Protein AF-A0A1C4UZW1-F1 (afdb_monomer_lite)

Radius of gyration: 24.85 Å; chains: 1; bounding box: 68×57×92 Å

Sequence (288 aa):
MPTTPLGFDVHLDHDRHLSPGDRELHAILTVAVRAGAGRPAAGPDRPRSAGVAVVDGAESTARPPAGTAAAAIDPLPVPQVRIRIRTVAPNRVLFCRQVHPTVRDLVGVPVDDRTVDHPTGPWGEERREYHLCLAVDGTDRPRDEDLLAARVDLVVDGAARTPPVAVLVQWTDDLTLSSRVDPRVAYHSGVAEPDGPTSDDVERYDSDDPAAVDGLLGRAVRLAAVAGDTRRLEELGLLVDVEEPPPPAPTVTDGEVRSCRCGRESPPGTRYCERCGAELDVPGPVST

Foldseek 3Di:
DPDQDKAKDKDKDWQQEAAQPDFKTKMKIKIFIDRDPPPPDPDDDDDDDDDDDDDDDDDDDDDDDDDPPPPPPPFAPAFKKKKKKFFDPPKDWPFKWWQPPDTGTFDWDDPDPGITITIPGGDHRDMIMIMTMMGDHSVVPDAPAKDFGIKIFIDGPRDGRDFIATDIHHHYPPCVSNVDGQLLRCLRVCVVPPPQDAPVNLVVVVPDDVVVNVVSLVVQCVSCLSNVVQVSCVSSVHRDPRDDDDPDDDDADPDDWFADPVRDTDHPNHQADNGRRDGGDDPDPDDD

Secondary structure (DSSP, 8-state):
-PPPPEEEEEEEEE--EE-TT--EEEEEEEEEEEE--PPPP--------------------------------PPPSEEEEEEEEEEPTT-EEEEEEEEESS-EEPPPEEEETTEEEEEEEEE-SEEEEEEEEEE---TTPPBS--EEEEEEEEEETTEE-S--EEEEEEE-S-HHHHT---HHHHHHHSSS---PPPHHHHHHHTTT-HHHHHHHHHHHHHHHHHTT-HHHHHHTT-----PPPPPPPP---SSPPEEPTTS-EE-TT-SB-TTT--B---------

Organism: Micromonospora echinospora (NCBI:txid1877)

Structure (mmCIF, N/CA/C/O backbone):
data_AF-A0A1C4UZW1-F1
#
_entry.id   AF-A0A1C4UZW1-F1
#
loop_
_atom_site.group_PDB
_atom_site.id
_atom_site.type_symbol
_atom_site.label_atom_id
_atom_site.label_alt_id
_atom_site.label_comp_id
_atom_site.label_asym_id
_atom_site.label_entity_id
_atom_site.label_seq_id
_atom_site.pdbx_PDB_ins_code
_atom_site.Cartn_x
_atom_site.Cartn_y
_atom_site.Cartn_z
_atom_site.occupancy
_atom_site.B_iso_or_equiv
_atom_site.auth_seq_id
_atom_site.auth_comp_id
_atom_site.auth_asym_id
_atom_site.auth_atom_id
_atom_site.pdbx_PDB_model_num
ATOM 1 N N . MET A 1 1 ? -23.563 10.481 22.749 1.00 38.62 1 MET A N 1
ATOM 2 C CA . MET A 1 1 ? -22.683 11.501 22.141 1.00 38.62 1 MET A CA 1
ATOM 3 C C . MET A 1 1 ? -22.729 11.267 20.638 1.00 38.62 1 MET A C 1
ATOM 5 O O . MET A 1 1 ? -22.548 10.115 20.261 1.00 38.62 1 MET A O 1
ATOM 9 N N . PRO A 1 2 ? -23.076 12.248 19.789 1.00 46.00 2 PRO A N 1
ATOM 10 C CA . PRO A 1 2 ? -23.002 12.049 18.344 1.00 46.00 2 PRO A CA 1
ATOM 11 C C . PRO A 1 2 ? -21.529 11.898 17.947 1.00 46.00 2 PRO A C 1
ATOM 13 O O . PRO A 1 2 ? -20.728 12.794 18.196 1.00 46.00 2 PRO A O 1
ATOM 16 N N . THR A 1 3 ? -21.165 10.744 17.395 1.00 55.72 3 THR A N 1
ATOM 17 C CA . THR A 1 3 ? -19.815 10.462 16.902 1.00 55.72 3 THR A CA 1
ATOM 18 C C . THR A 1 3 ? -19.569 11.329 15.672 1.00 55.72 3 THR A C 1
ATOM 20 O O . THR A 1 3 ? -20.282 11.199 14.675 1.00 55.72 3 THR A O 1
ATOM 23 N N . THR A 1 4 ? -18.602 12.245 15.741 1.00 59.03 4 THR A N 1
ATOM 24 C CA . THR A 1 4 ? -18.155 13.003 14.566 1.00 59.03 4 THR A CA 1
ATOM 25 C C . THR A 1 4 ? -17.733 12.005 13.484 1.00 59.03 4 THR A C 1
ATOM 27 O O . THR A 1 4 ? -16.960 11.092 13.787 1.00 59.03 4 THR A O 1
ATOM 30 N N . PRO A 1 5 ? -18.247 12.108 12.245 1.00 68.12 5 PRO A N 1
ATOM 31 C CA . PRO A 1 5 ? -17.833 11.205 11.183 1.00 68.12 5 PRO A CA 1
ATOM 32 C C . PRO A 1 5 ? -16.347 11.424 10.900 1.00 68.12 5 PRO A C 1
ATOM 34 O O . PRO A 1 5 ? -15.917 12.558 10.708 1.00 68.12 5 PRO A O 1
ATOM 37 N N . LEU A 1 6 ? -15.567 10.348 10.882 1.00 78.44 6 LEU A N 1
ATOM 38 C CA . LEU A 1 6 ? -14.150 10.403 10.541 1.00 78.44 6 LEU A CA 1
ATOM 39 C C . LEU A 1 6 ? -13.963 10.276 9.027 1.00 78.44 6 LEU A C 1
ATOM 41 O O . LEU A 1 6 ? -14.596 9.436 8.381 1.00 78.44 6 LEU A O 1
ATOM 45 N N . GLY A 1 7 ? -13.116 11.141 8.473 1.00 84.62 7 GLY A N 1
ATOM 46 C CA . GLY A 1 7 ? -12.639 11.063 7.097 1.00 84.62 7 GLY A CA 1
ATOM 47 C C . GLY A 1 7 ? -11.417 10.155 7.007 1.00 84.62 7 GLY A C 1
ATOM 48 O O . GLY A 1 7 ? -10.624 10.095 7.945 1.00 84.62 7 GLY A O 1
ATOM 49 N N . PHE A 1 8 ? -11.284 9.454 5.884 1.00 87.00 8 PHE A N 1
ATOM 50 C CA . PHE A 1 8 ? -10.139 8.601 5.582 1.00 87.00 8 PHE A CA 1
ATOM 51 C C . PHE A 1 8 ? -9.456 9.124 4.324 1.00 87.00 8 PHE A C 1
ATOM 53 O O . PHE A 1 8 ? -10.109 9.260 3.288 1.00 87.00 8 PHE A O 1
ATOM 60 N N . ASP A 1 9 ? -8.153 9.343 4.418 1.00 86.88 9 ASP A N 1
ATOM 61 C CA . ASP A 1 9 ? -7.281 9.669 3.299 1.00 86.88 9 ASP A CA 1
ATOM 62 C C . ASP A 1 9 ? -6.280 8.527 3.106 1.00 86.88 9 ASP A C 1
ATOM 64 O O . ASP A 1 9 ? -5.749 7.970 4.074 1.00 86.88 9 ASP A O 1
ATOM 68 N N . VAL A 1 10 ? -6.065 8.146 1.847 1.00 89.25 10 VAL A N 1
ATOM 69 C CA . VAL A 1 10 ? -5.176 7.046 1.463 1.00 89.25 10 VAL A CA 1
ATOM 70 C C . VAL A 1 10 ? -4.294 7.502 0.328 1.00 89.25 10 VAL A C 1
ATOM 72 O O . VAL A 1 10 ? -4.799 7.934 -0.709 1.00 89.25 10 VAL A O 1
ATOM 75 N N . HIS A 1 11 ? -2.994 7.335 0.523 1.00 88.56 11 HIS A N 1
ATOM 76 C CA . HIS A 1 11 ? -1.974 7.611 -0.474 1.00 88.56 11 HIS A CA 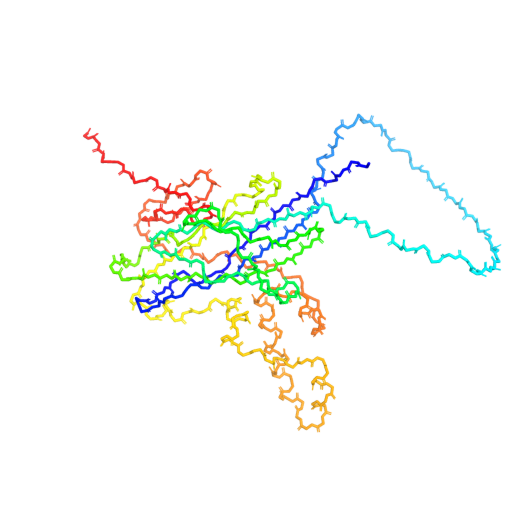1
ATOM 77 C C . HIS A 1 11 ? -1.038 6.408 -0.614 1.00 88.56 11 HIS A C 1
ATOM 79 O O . HIS A 1 11 ? -0.849 5.654 0.343 1.00 88.56 11 HIS A O 1
ATOM 85 N N . LEU A 1 12 ? -0.513 6.185 -1.817 1.00 89.69 12 LEU A N 1
ATOM 86 C CA . LEU A 1 12 ? 0.357 5.054 -2.130 1.00 89.69 12 LEU A CA 1
ATOM 87 C C . LEU A 1 12 ? 1.536 5.528 -2.977 1.00 89.69 12 LEU A C 1
ATOM 89 O O . LEU A 1 12 ? 1.340 5.983 -4.103 1.00 89.69 12 LEU A O 1
ATOM 93 N N . ASP A 1 13 ? 2.741 5.305 -2.470 1.00 88.12 13 ASP A N 1
ATOM 94 C CA . ASP A 1 13 ? 3.999 5.596 -3.153 1.00 88.12 13 ASP A CA 1
ATOM 95 C C . ASP A 1 13 ? 4.692 4.285 -3.541 1.00 88.12 13 ASP A C 1
ATOM 97 O O . ASP A 1 13 ? 4.802 3.369 -2.722 1.00 88.12 13 ASP A O 1
ATOM 101 N N . HIS A 1 14 ? 5.115 4.158 -4.799 1.00 90.25 14 HIS A N 1
ATOM 102 C CA . HIS A 1 14 ? 5.878 3.010 -5.295 1.00 90.25 14 HIS A CA 1
ATOM 103 C C . HIS A 1 14 ? 6.603 3.333 -6.600 1.00 90.25 14 HIS A C 1
ATOM 105 O O . HIS A 1 14 ? 6.135 4.146 -7.403 1.00 90.25 14 HIS A O 1
ATOM 111 N N . ASP A 1 15 ? 7.680 2.598 -6.873 1.00 86.81 15 ASP A N 1
ATOM 112 C CA . ASP A 1 15 ? 8.249 2.527 -8.214 1.00 86.81 15 ASP A CA 1
ATOM 113 C C . ASP A 1 15 ? 7.423 1.584 -9.074 1.00 86.81 15 ASP A C 1
ATOM 115 O O . ASP A 1 15 ? 7.360 0.376 -8.842 1.00 86.81 15 ASP A O 1
ATOM 119 N N . ARG A 1 16 ? 6.778 2.140 -10.098 1.00 91.50 16 ARG A N 1
ATOM 120 C CA . ARG A 1 16 ? 6.055 1.326 -11.080 1.00 91.50 16 ARG A CA 1
ATOM 121 C C . ARG A 1 16 ? 6.980 0.657 -12.092 1.00 91.50 16 ARG A C 1
ATOM 123 O O . ARG A 1 16 ? 6.579 -0.341 -12.673 1.00 91.50 16 ARG A O 1
ATOM 130 N N . HIS A 1 17 ? 8.171 1.202 -12.345 1.00 91.81 17 HIS A N 1
ATOM 131 C CA . HIS A 1 17 ? 9.062 0.700 -13.392 1.00 91.81 17 HIS A CA 1
ATOM 132 C C . HIS A 1 17 ? 9.958 -0.397 -12.837 1.00 91.81 17 HIS A C 1
ATOM 134 O O . HIS A 1 17 ? 10.784 -0.134 -11.970 1.00 91.81 17 HIS A O 1
ATOM 140 N N . LEU A 1 18 ? 9.815 -1.605 -13.369 1.00 91.81 18 LEU A N 1
ATOM 141 C CA . LEU A 1 18 ? 10.601 -2.762 -12.970 1.00 91.81 18 LEU A CA 1
ATOM 142 C C . LEU A 1 18 ? 11.347 -3.338 -14.169 1.00 91.81 18 LEU A C 1
ATOM 144 O O . LEU A 1 18 ? 10.848 -3.334 -15.298 1.00 91.81 18 LEU A O 1
ATOM 148 N N . SER A 1 19 ? 12.536 -3.873 -13.918 1.00 90.75 19 SER A N 1
ATOM 149 C CA . SER A 1 19 ? 13.267 -4.646 -14.914 1.00 90.75 19 SER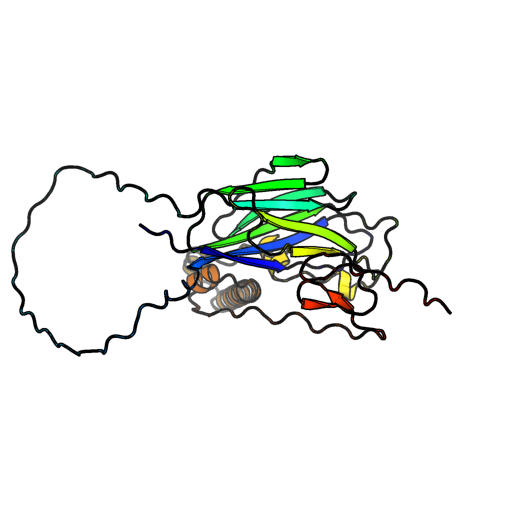 A CA 1
ATOM 150 C C . SER A 1 19 ? 12.575 -5.997 -15.129 1.00 90.75 19 SER A C 1
ATOM 152 O O . SER A 1 19 ? 11.952 -6.524 -14.208 1.00 90.75 19 SER A O 1
ATOM 154 N N . PRO A 1 20 ? 12.713 -6.650 -16.295 1.00 88.62 20 PRO A N 1
ATOM 155 C CA . PRO A 1 20 ? 12.106 -7.963 -16.539 1.00 88.62 20 PRO A CA 1
ATOM 156 C C . PRO A 1 20 ? 12.508 -9.064 -15.548 1.00 88.62 20 PRO A C 1
ATOM 158 O O . PRO A 1 20 ? 11.834 -10.093 -15.452 1.00 88.62 20 PRO A O 1
ATOM 161 N N . GLY A 1 21 ? 13.648 -8.884 -14.877 1.00 87.31 21 GLY A N 1
ATOM 162 C CA . GLY A 1 21 ? 14.169 -9.808 -13.881 1.00 87.31 21 GLY A CA 1
ATOM 163 C C . GLY A 1 21 ? 13.537 -9.638 -12.503 1.00 87.31 21 GLY A C 1
ATOM 164 O O . GLY A 1 21 ? 13.562 -10.599 -11.732 1.00 87.31 21 GLY A O 1
ATOM 165 N N . ASP A 1 22 ? 12.954 -8.474 -12.205 1.00 92.31 22 ASP A N 1
ATOM 166 C CA . ASP A 1 22 ? 12.425 -8.169 -10.880 1.00 92.31 22 ASP A CA 1
ATOM 167 C C . ASP A 1 22 ? 11.206 -9.029 -10.552 1.00 92.31 22 ASP A C 1
ATOM 169 O O . ASP A 1 22 ? 10.348 -9.327 -11.388 1.00 92.31 22 ASP A O 1
ATOM 173 N N . ARG A 1 23 ? 11.152 -9.469 -9.295 1.00 93.69 23 ARG A N 1
ATOM 174 C CA . ARG A 1 23 ? 10.123 -10.390 -8.787 1.00 93.69 23 ARG A CA 1
ATOM 175 C C . ARG A 1 23 ? 9.337 -9.825 -7.616 1.00 93.69 23 ARG A C 1
ATOM 177 O O . ARG A 1 23 ? 8.395 -10.469 -7.149 1.00 93.69 23 ARG A O 1
ATOM 184 N N . GLU A 1 24 ? 9.698 -8.629 -7.173 1.00 94.69 24 GLU A N 1
ATOM 185 C CA . GLU A 1 24 ? 9.087 -7.934 -6.052 1.00 94.69 24 GLU A CA 1
ATOM 186 C C . GLU A 1 24 ? 8.766 -6.495 -6.448 1.00 94.69 24 GLU A C 1
ATOM 188 O O . GLU A 1 24 ? 9.524 -5.848 -7.165 1.00 94.69 24 GLU A O 1
ATOM 193 N N . LEU A 1 25 ? 7.614 -6.019 -5.989 1.00 94.94 25 LEU A N 1
ATOM 194 C CA . LEU A 1 25 ? 7.184 -4.635 -6.077 1.00 94.94 25 LEU A CA 1
ATOM 195 C C . LEU A 1 25 ? 6.903 -4.162 -4.657 1.00 94.94 25 LEU A C 1
ATOM 197 O O . LEU A 1 25 ? 6.061 -4.734 -3.959 1.00 94.94 25 LEU A O 1
ATOM 201 N N . HIS A 1 26 ? 7.589 -3.101 -4.250 1.00 94.56 26 HIS A N 1
ATOM 202 C CA . HIS A 1 26 ? 7.430 -2.493 -2.938 1.00 94.56 26 HIS A CA 1
ATOM 203 C C . HIS A 1 26 ? 6.616 -1.207 -3.035 1.00 94.56 26 HIS A C 1
ATOM 205 O O . HIS A 1 26 ? 6.831 -0.395 -3.929 1.00 94.56 26 HIS A O 1
ATOM 211 N N . ALA A 1 27 ? 5.700 -1.016 -2.092 1.00 94.31 27 ALA A N 1
ATOM 212 C CA . ALA A 1 27 ? 4.885 0.183 -1.999 1.00 94.31 27 ALA A CA 1
ATOM 213 C C . ALA A 1 27 ? 4.715 0.627 -0.544 1.00 94.31 27 ALA A C 1
ATOM 215 O O . ALA A 1 27 ? 4.632 -0.209 0.359 1.00 94.31 27 ALA A O 1
ATOM 216 N N . ILE A 1 28 ? 4.620 1.935 -0.322 1.00 93.94 28 ILE A N 1
ATOM 217 C CA . ILE A 1 28 ? 4.319 2.546 0.972 1.00 93.94 28 ILE A CA 1
ATOM 218 C C . ILE A 1 28 ? 2.902 3.100 0.918 1.00 93.94 28 ILE A C 1
ATOM 220 O O . ILE A 1 28 ? 2.605 4.022 0.167 1.00 93.94 28 ILE A O 1
ATOM 224 N N . LEU A 1 29 ? 2.011 2.500 1.701 1.00 94.94 29 LEU A N 1
ATOM 225 C CA . LEU A 1 29 ? 0.631 2.933 1.864 1.00 94.94 29 LEU A CA 1
ATOM 226 C C . LEU A 1 29 ? 0.533 3.820 3.104 1.00 94.94 29 LEU A C 1
ATOM 228 O O . LEU A 1 29 ? 0.685 3.335 4.226 1.00 94.94 29 LEU A O 1
ATOM 232 N N . THR A 1 30 ? 0.208 5.090 2.907 1.00 92.88 30 THR A N 1
ATOM 233 C CA . THR A 1 30 ? -0.090 6.032 3.986 1.00 92.88 30 THR A CA 1
ATOM 234 C C . THR A 1 30 ? -1.595 6.103 4.192 1.00 92.88 30 THR A C 1
ATOM 236 O O . THR A 1 30 ? -2.353 6.364 3.258 1.00 92.88 30 THR A O 1
ATOM 239 N N . VAL A 1 31 ? -2.036 5.880 5.429 1.00 93.50 31 VAL A N 1
ATOM 240 C CA . VAL A 1 31 ? -3.440 5.996 5.828 1.00 93.50 31 VAL A CA 1
ATOM 241 C C . VAL A 1 31 ? -3.553 7.043 6.921 1.00 93.50 31 VAL A C 1
ATOM 243 O O . VAL A 1 31 ? -2.939 6.905 7.982 1.00 93.50 31 VAL A O 1
ATOM 246 N N . ALA A 1 32 ? -4.361 8.069 6.674 1.00 89.88 32 ALA A N 1
ATOM 247 C CA . ALA A 1 32 ? -4.664 9.108 7.644 1.00 89.88 32 ALA A CA 1
ATOM 248 C C . ALA A 1 32 ? -6.161 9.136 7.946 1.00 89.88 32 ALA A C 1
ATOM 250 O O . ALA A 1 32 ? -7.003 9.070 7.049 1.00 89.88 32 ALA A O 1
ATOM 251 N N . VAL A 1 33 ? -6.482 9.253 9.228 1.00 89.19 33 VAL A N 1
ATOM 252 C CA . VAL A 1 33 ? -7.843 9.443 9.714 1.00 89.19 33 VAL A CA 1
ATOM 253 C C . VAL A 1 33 ? -7.931 10.820 10.342 1.00 89.19 33 VAL A C 1
ATOM 255 O O . VAL A 1 33 ? -7.139 11.164 11.217 1.00 89.19 33 VAL A O 1
ATOM 258 N N . ARG A 1 34 ? -8.892 11.619 9.882 1.00 85.31 34 ARG A N 1
ATOM 259 C CA . ARG A 1 34 ? -9.105 12.995 10.344 1.00 85.31 34 ARG A CA 1
ATOM 260 C C . ARG A 1 34 ? -10.523 13.149 10.875 1.00 85.31 34 ARG A C 1
ATOM 262 O O . ARG A 1 34 ? -11.445 12.514 10.354 1.00 85.31 34 ARG A O 1
ATOM 269 N N . ALA A 1 35 ? -10.724 14.042 11.846 1.00 74.69 35 ALA A N 1
ATOM 270 C CA . ALA A 1 35 ? -12.055 14.566 12.133 1.00 74.69 35 ALA A CA 1
ATOM 271 C C . ALA A 1 35 ? -12.672 15.066 10.825 1.00 74.69 35 ALA A C 1
ATOM 273 O O . ALA A 1 35 ? -12.153 15.984 10.187 1.00 74.69 35 ALA A O 1
ATOM 274 N N . GLY A 1 36 ? -13.782 14.461 10.402 1.00 59.72 36 GLY A N 1
ATOM 275 C CA . GLY A 1 36 ? -14.559 15.029 9.319 1.00 59.72 36 GLY A CA 1
ATOM 276 C C . GLY A 1 36 ? -15.015 16.410 9.761 1.00 59.72 36 GLY A C 1
ATOM 277 O O . GLY A 1 36 ? -15.591 16.557 10.842 1.00 59.72 36 GLY A O 1
ATOM 278 N N . ALA A 1 37 ? -14.766 17.427 8.935 1.00 48.62 37 ALA A N 1
ATOM 279 C CA . ALA A 1 37 ? -15.411 18.716 9.103 1.00 48.62 37 ALA A CA 1
ATOM 280 C C . ALA A 1 37 ? -16.919 18.459 9.038 1.00 48.62 37 ALA A C 1
ATOM 282 O O . ALA A 1 37 ? -17.485 18.249 7.962 1.00 48.62 37 ALA A O 1
ATOM 283 N N . GLY A 1 38 ? -17.566 18.373 10.201 1.00 39.97 38 GLY A N 1
ATOM 284 C CA . GLY A 1 38 ? -19.005 18.213 10.271 1.00 39.97 38 GLY A CA 1
ATOM 285 C C . GLY A 1 38 ? -19.614 19.327 9.437 1.00 39.97 38 GLY A C 1
ATOM 286 O O . GLY A 1 38 ? -19.332 20.501 9.679 1.00 39.97 38 GLY A O 1
ATOM 287 N N . ARG A 1 39 ? -20.419 18.980 8.425 1.00 32.81 39 ARG A N 1
ATOM 288 C CA . ARG A 1 39 ? -21.227 19.989 7.742 1.00 32.81 39 ARG A CA 1
ATOM 289 C C . ARG A 1 39 ? -22.001 20.713 8.845 1.00 32.81 39 ARG A C 1
ATOM 291 O O . ARG A 1 39 ? -22.725 20.020 9.565 1.00 32.81 39 ARG A O 1
ATOM 298 N N . PRO A 1 40 ? -21.847 22.039 9.032 1.00 32.47 40 PRO A N 1
ATOM 299 C CA . PRO A 1 40 ? -22.604 22.721 10.062 1.00 32.47 40 PRO A CA 1
ATOM 300 C C . PRO A 1 40 ? -24.074 22.441 9.774 1.00 32.47 40 PRO A C 1
ATOM 302 O O . PRO A 1 40 ? -24.556 22.663 8.658 1.00 32.47 40 PRO A O 1
ATOM 305 N N . ALA A 1 41 ? -24.768 21.860 10.752 1.00 33.31 41 ALA A N 1
ATOM 306 C CA . ALA A 1 41 ? -26.212 21.786 10.695 1.00 33.31 41 ALA A CA 1
ATOM 307 C C . ALA A 1 41 ? -26.695 23.226 10.507 1.00 33.31 41 ALA A C 1
ATOM 309 O O . ALA A 1 41 ? -26.361 24.097 11.312 1.00 33.31 41 ALA A O 1
ATOM 310 N N . ALA A 1 42 ? -27.411 23.485 9.413 1.00 35.94 42 ALA A N 1
ATOM 311 C CA . ALA A 1 42 ? -28.085 24.751 9.188 1.00 35.94 42 ALA A CA 1
ATOM 312 C C . ALA A 1 42 ? -29.151 24.916 10.284 1.00 35.94 42 ALA A C 1
ATOM 314 O O . ALA A 1 42 ? -30.290 24.481 10.138 1.00 35.94 42 ALA A O 1
ATOM 315 N N . GLY A 1 43 ? -28.737 25.460 11.426 1.00 32.66 43 GLY A N 1
ATOM 316 C CA . GLY A 1 43 ? -29.610 25.965 12.472 1.00 32.66 43 GLY A CA 1
ATOM 317 C C . GLY A 1 43 ? -29.980 27.413 12.152 1.00 32.66 43 GLY A C 1
ATOM 318 O O . GLY A 1 43 ? -29.148 28.135 11.599 1.00 32.66 43 GLY A O 1
ATOM 319 N N . PRO A 1 44 ? -31.219 27.840 12.444 1.00 34.22 44 PRO A N 1
ATOM 320 C CA . PRO A 1 44 ? -31.692 29.155 12.057 1.00 34.22 44 PRO A CA 1
ATOM 321 C C . PRO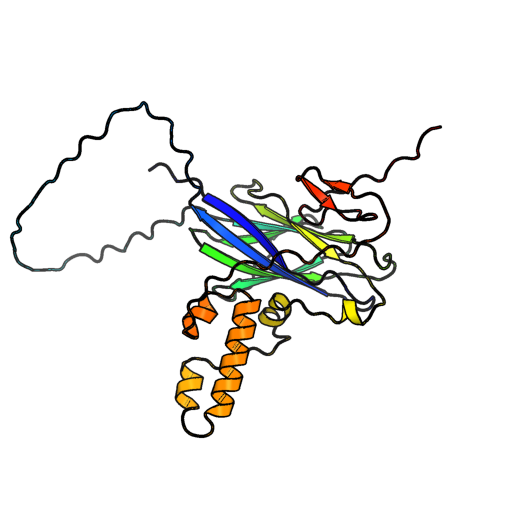 A 1 44 ? -30.911 30.250 12.782 1.00 34.22 44 PRO A C 1
ATOM 323 O O . PRO A 1 44 ? -30.594 30.150 13.968 1.00 34.22 44 PRO A O 1
ATOM 326 N N . ASP A 1 45 ? -30.634 31.289 12.007 1.00 34.69 45 ASP A N 1
ATOM 327 C CA . ASP A 1 45 ? -30.000 32.542 12.377 1.00 34.69 45 ASP A CA 1
ATOM 328 C C . ASP A 1 45 ? -30.574 33.117 13.685 1.00 34.69 45 ASP A C 1
ATOM 330 O O . ASP A 1 45 ? -31.784 33.334 13.818 1.00 34.69 45 ASP A O 1
ATOM 334 N N . ARG A 1 46 ? -29.704 33.375 14.668 1.00 30.27 46 ARG A N 1
ATOM 335 C CA . ARG A 1 46 ? -30.033 34.227 15.815 1.00 30.27 46 ARG A CA 1
ATOM 336 C C . ARG A 1 46 ? -28.810 35.072 16.184 1.00 30.27 46 ARG A C 1
ATOM 338 O O . ARG A 1 46 ? -27.715 34.523 16.317 1.00 30.27 46 ARG A O 1
ATOM 345 N N . PRO A 1 47 ? -28.970 36.399 16.338 1.00 31.53 47 PRO A N 1
ATOM 346 C CA . PRO A 1 47 ? -27.844 37.317 16.361 1.00 31.53 47 PRO A CA 1
ATOM 347 C C . PRO A 1 47 ? -26.994 37.186 17.623 1.00 31.53 47 PRO A C 1
ATOM 349 O O . PRO A 1 47 ? -27.479 36.921 18.724 1.00 31.53 47 PRO A O 1
ATOM 352 N N . ARG A 1 48 ? -25.700 37.435 17.420 1.00 33.28 48 ARG A N 1
ATOM 353 C CA . ARG A 1 48 ? -24.655 37.531 18.437 1.00 33.28 48 ARG A CA 1
ATOM 354 C C . ARG A 1 48 ? -24.948 38.695 19.387 1.00 33.28 48 ARG A C 1
ATOM 356 O O . ARG A 1 48 ? -24.929 39.847 18.965 1.00 33.28 48 ARG A O 1
ATOM 363 N N . SER A 1 49 ? -25.129 38.404 20.671 1.00 29.78 49 SER A N 1
ATOM 364 C CA . SER A 1 49 ? -24.943 39.380 21.747 1.00 29.78 49 SER A CA 1
ATOM 365 C C . SER A 1 49 ? -23.645 39.054 22.478 1.00 29.78 49 SER A C 1
ATOM 367 O O . SER A 1 49 ? -23.533 38.012 23.123 1.00 29.78 49 SER A O 1
ATOM 369 N N . ALA A 1 50 ? -22.662 39.942 22.337 1.00 32.41 50 ALA A N 1
ATOM 370 C CA . ALA A 1 50 ? -21.436 39.937 23.116 1.00 32.41 50 ALA A CA 1
ATOM 371 C C . ALA A 1 50 ? -21.766 40.202 24.594 1.00 32.41 50 ALA A C 1
ATOM 373 O O . ALA A 1 50 ? -22.405 41.201 24.916 1.00 32.41 50 ALA A O 1
ATOM 374 N N . GLY A 1 51 ? -21.329 39.307 25.477 1.00 28.75 51 GLY A N 1
ATOM 375 C CA . GLY A 1 51 ? -21.377 39.485 26.923 1.00 28.75 51 GLY A CA 1
ATOM 376 C C . GLY A 1 51 ? -20.006 39.177 27.507 1.00 28.75 51 GLY A C 1
ATOM 377 O O . GLY A 1 51 ? -19.572 38.029 27.493 1.00 28.75 51 GLY A O 1
ATOM 378 N N . VAL A 1 52 ? -19.321 40.214 27.983 1.00 30.33 52 VAL A N 1
ATOM 379 C CA . VAL A 1 52 ? -18.155 40.099 28.865 1.00 30.33 52 VAL A CA 1
ATOM 380 C C . VAL A 1 52 ? -18.669 39.686 30.241 1.00 30.33 52 VAL A C 1
ATOM 382 O O . VAL A 1 52 ? -19.516 40.377 30.805 1.00 30.33 52 VAL A O 1
ATOM 385 N N . ALA A 1 53 ? -18.155 38.585 30.784 1.00 31.06 53 ALA A N 1
ATOM 386 C CA . ALA A 1 53 ? -18.352 38.213 32.178 1.00 31.06 53 ALA A CA 1
ATOM 387 C C . ALA A 1 53 ? -16.986 38.119 32.865 1.00 31.06 53 ALA A C 1
ATOM 389 O O . ALA A 1 53 ? -16.182 37.234 32.579 1.00 31.06 53 ALA A O 1
ATOM 390 N N . VAL A 1 54 ? -16.744 39.087 33.745 1.00 32.41 54 VAL A N 1
ATOM 391 C CA . VAL A 1 54 ? -15.711 39.071 34.783 1.00 32.41 54 VAL A CA 1
ATOM 392 C C . VAL A 1 54 ? -16.131 38.055 35.845 1.00 32.41 54 VAL A C 1
ATOM 394 O O . VAL A 1 54 ? -17.284 38.078 36.274 1.00 32.41 54 VAL A O 1
ATOM 397 N N . VAL A 1 55 ? -15.210 37.205 36.296 1.00 33.59 55 VAL A N 1
ATOM 398 C CA . VAL A 1 55 ? -15.349 36.456 37.553 1.00 33.59 55 VAL A CA 1
ATOM 399 C C . VAL A 1 55 ? -14.015 36.463 38.292 1.00 33.59 55 VAL A C 1
ATOM 401 O O . VAL A 1 55 ? -13.035 35.868 37.848 1.00 33.59 55 VAL A O 1
ATOM 404 N N . ASP A 1 56 ? -14.019 37.193 39.407 1.00 29.33 56 ASP A N 1
ATOM 405 C CA . ASP A 1 56 ? -13.012 37.175 40.464 1.00 29.33 56 ASP A CA 1
ATOM 406 C C . ASP A 1 56 ? -12.933 35.795 41.137 1.00 29.33 56 ASP A C 1
ATOM 408 O O . ASP A 1 56 ? -13.900 35.030 41.157 1.00 29.33 56 ASP A O 1
ATOM 412 N N . GLY A 1 57 ? -11.752 35.480 41.674 1.00 28.98 57 GLY A N 1
ATOM 413 C CA . GLY A 1 57 ? -11.405 34.158 42.188 1.00 28.98 57 GLY A CA 1
ATOM 414 C C . GLY A 1 57 ? -11.799 33.873 43.638 1.00 28.98 57 GLY A C 1
ATOM 415 O O . GLY A 1 57 ? -12.329 34.724 44.343 1.00 28.98 57 GLY A O 1
ATOM 416 N N . ALA A 1 58 ? -11.469 32.659 44.087 1.00 31.80 58 ALA A N 1
ATOM 417 C CA . ALA A 1 58 ? -11.148 32.339 45.478 1.00 31.80 58 ALA A CA 1
ATOM 418 C C . ALA A 1 58 ? -10.494 30.947 45.582 1.00 31.80 58 ALA A C 1
ATOM 420 O O . ALA A 1 58 ? -10.874 29.995 44.905 1.00 31.80 58 ALA A O 1
ATOM 421 N N . GLU A 1 59 ? -9.502 30.872 46.460 1.00 35.75 59 GLU A N 1
ATOM 422 C CA . GLU A 1 59 ? -8.696 29.726 46.884 1.00 35.75 59 GLU A CA 1
ATOM 423 C C . GLU A 1 59 ? -9.478 28.784 47.828 1.00 35.75 59 GLU A C 1
ATOM 425 O O . GLU A 1 59 ? -10.209 29.286 48.680 1.00 35.75 59 GLU A O 1
ATOM 430 N N . SER A 1 60 ? -9.294 27.448 47.765 1.00 34.75 60 SER A N 1
ATOM 431 C CA . SER A 1 60 ? -9.370 26.594 48.976 1.00 34.75 60 SER A CA 1
ATOM 432 C C . SER A 1 60 ? -8.896 25.131 48.815 1.00 34.75 60 SER A C 1
ATOM 434 O O . SER A 1 60 ? -9.494 24.347 48.087 1.00 34.75 60 SER A O 1
ATOM 436 N N . THR A 1 61 ? -7.856 24.813 49.599 1.00 34.22 61 THR A N 1
ATOM 437 C CA . THR A 1 61 ? -7.508 23.602 50.389 1.00 34.22 61 THR A CA 1
ATOM 438 C C . THR A 1 61 ? -7.523 22.164 49.819 1.00 34.22 61 THR A C 1
ATOM 440 O O . THR A 1 61 ? -8.424 21.690 49.140 1.00 34.22 61 THR A O 1
ATOM 443 N N . ALA A 1 62 ? -6.470 21.428 50.200 1.00 36.19 62 ALA A N 1
ATOM 444 C CA . ALA A 1 62 ? -6.115 20.066 49.803 1.00 36.19 62 ALA A CA 1
ATOM 445 C C . ALA A 1 62 ? -6.588 18.966 50.782 1.00 36.19 62 ALA A C 1
ATOM 447 O O . ALA A 1 62 ? -6.559 19.196 51.990 1.00 36.19 62 ALA A O 1
ATOM 448 N N . ARG A 1 63 ? -6.859 17.741 50.272 1.00 31.75 63 ARG A N 1
ATOM 449 C CA . ARG A 1 63 ? -6.272 16.435 50.711 1.00 31.75 63 ARG A CA 1
ATOM 450 C C . ARG A 1 63 ? -6.798 15.220 49.882 1.00 31.75 63 ARG A C 1
ATOM 452 O O . ARG A 1 63 ? -8.002 15.143 49.670 1.00 31.75 63 ARG A O 1
ATOM 459 N N . PRO A 1 64 ? -5.946 14.242 49.475 1.00 45.12 64 PRO A N 1
ATOM 460 C CA . PRO A 1 64 ? -6.329 12.943 48.869 1.00 45.12 64 PRO A CA 1
ATOM 461 C C . PRO A 1 64 ? -6.075 11.761 49.859 1.00 45.12 64 PRO A C 1
ATOM 463 O O . PRO A 1 64 ? -5.753 12.047 51.018 1.00 45.12 64 PRO A O 1
ATOM 466 N N . PRO A 1 65 ? -6.077 10.452 49.487 1.00 56.28 65 PRO A N 1
ATOM 467 C CA . PRO A 1 65 ? -6.618 9.738 48.310 1.00 56.28 65 PRO A CA 1
ATOM 468 C C . PRO A 1 65 ? -7.519 8.523 48.684 1.00 56.28 65 PRO A C 1
ATOM 470 O O . PRO A 1 65 ? -7.305 7.883 49.710 1.00 56.28 65 PRO A O 1
ATOM 473 N N . ALA A 1 66 ? -8.446 8.099 47.815 1.00 34.00 66 ALA A N 1
ATOM 474 C CA . ALA A 1 66 ? -8.934 6.710 47.820 1.00 34.00 66 ALA A CA 1
ATOM 475 C C . ALA A 1 66 ? -9.562 6.322 46.475 1.00 34.00 66 ALA A C 1
ATOM 477 O O . ALA A 1 66 ? -10.489 6.975 46.005 1.00 34.00 66 ALA A O 1
ATOM 478 N N . GLY A 1 67 ? -9.071 5.221 45.907 1.00 35.53 67 GLY A N 1
ATOM 479 C CA . GLY A 1 67 ? -9.590 4.600 44.695 1.00 35.53 67 GLY A CA 1
ATOM 480 C C . GLY A 1 67 ? -8.787 4.992 43.465 1.00 35.53 67 GLY A C 1
ATOM 481 O O . GLY A 1 67 ? -9.011 6.039 42.869 1.00 35.53 67 GLY A O 1
ATOM 482 N N . THR A 1 68 ? -7.868 4.121 43.051 1.00 41.59 68 THR A N 1
ATOM 483 C CA . THR A 1 68 ? -7.449 4.057 41.652 1.00 41.59 68 THR A CA 1
ATOM 484 C C . THR A 1 68 ? -8.707 3.796 40.828 1.00 41.59 68 THR A C 1
ATOM 486 O O . THR A 1 68 ? -9.136 2.651 40.677 1.00 41.59 68 THR A O 1
ATOM 489 N N . ALA A 1 69 ? -9.343 4.857 40.340 1.00 42.50 69 ALA A N 1
ATOM 490 C CA . ALA A 1 69 ? -10.171 4.748 39.163 1.00 42.50 69 ALA A CA 1
ATOM 491 C C . ALA A 1 69 ? -9.226 4.234 38.078 1.00 42.50 69 ALA A C 1
ATOM 493 O O . ALA A 1 69 ? -8.312 4.945 37.660 1.00 42.50 69 ALA A O 1
ATOM 494 N N . ALA A 1 70 ? -9.371 2.961 37.703 1.00 43.72 70 ALA A N 1
ATOM 495 C CA . ALA A 1 70 ? -8.842 2.506 36.433 1.00 43.72 70 ALA A CA 1
ATOM 496 C C . ALA A 1 70 ? -9.399 3.492 35.409 1.00 43.72 70 ALA A C 1
ATOM 498 O O . ALA A 1 70 ? -10.619 3.587 35.261 1.00 43.72 70 ALA A O 1
ATOM 499 N N . ALA A 1 71 ? -8.523 4.309 34.823 1.00 42.62 71 ALA A N 1
ATOM 500 C CA . ALA A 1 71 ? -8.913 5.213 33.761 1.00 42.62 71 ALA A CA 1
ATOM 501 C C . ALA A 1 71 ? -9.630 4.348 32.725 1.00 42.62 71 ALA A C 1
ATOM 503 O O . ALA A 1 71 ? -9.039 3.410 32.185 1.00 42.62 71 ALA A O 1
ATOM 504 N N . ALA A 1 72 ? -10.930 4.582 32.548 1.00 50.56 72 ALA A N 1
ATOM 505 C CA . ALA A 1 72 ? -11.668 3.949 31.478 1.00 50.56 72 ALA A CA 1
ATOM 506 C C . ALA A 1 72 ? -10.942 4.353 30.196 1.00 50.56 72 ALA A C 1
ATOM 508 O O . ALA A 1 72 ? -10.837 5.539 29.890 1.00 50.56 72 ALA A O 1
ATOM 509 N N . ILE A 1 73 ? -10.339 3.378 29.518 1.00 58.53 73 ILE A N 1
ATOM 510 C CA . ILE A 1 73 ? -9.777 3.612 28.197 1.00 58.53 73 ILE A CA 1
ATOM 511 C C . ILE A 1 73 ? -10.994 3.832 27.314 1.00 58.53 73 ILE A C 1
ATOM 513 O O . ILE A 1 73 ? -11.709 2.876 27.005 1.00 58.53 73 ILE A O 1
ATOM 517 N N . ASP A 1 74 ? -11.266 5.089 26.979 1.00 61.78 74 ASP A N 1
ATOM 518 C CA . ASP A 1 74 ? -12.282 5.399 25.988 1.00 61.78 74 ASP A CA 1
ATOM 519 C C . ASP A 1 74 ? -11.900 4.658 24.698 1.00 61.78 74 ASP A C 1
ATOM 521 O O . ASP A 1 74 ? -10.779 4.822 24.199 1.00 61.78 74 ASP A O 1
ATOM 525 N N . PRO A 1 75 ? -12.767 3.766 24.185 1.00 67.38 75 PRO A N 1
ATOM 526 C CA . PRO A 1 75 ? -12.450 3.013 22.989 1.00 67.38 75 PRO A CA 1
ATOM 527 C C . PRO A 1 75 ? -12.288 3.987 21.827 1.00 67.38 75 PRO A C 1
ATOM 529 O O . PRO A 1 75 ? -13.103 4.893 21.638 1.00 67.38 75 PRO A O 1
ATOM 532 N N . LEU A 1 76 ? -11.235 3.779 21.038 1.00 79.81 76 LEU A N 1
ATOM 533 C CA . LEU A 1 76 ? -11.019 4.541 19.817 1.00 79.81 76 LEU A CA 1
ATOM 534 C C . LEU A 1 76 ? -12.276 4.481 18.922 1.00 79.81 76 LEU A C 1
ATOM 536 O O . LEU A 1 76 ? -12.927 3.433 18.839 1.00 79.81 76 LEU A O 1
ATOM 540 N N . PRO A 1 77 ? -12.623 5.591 18.251 1.00 84.12 77 PRO A N 1
ATOM 541 C CA . PRO A 1 77 ? -13.912 5.770 17.583 1.00 84.12 77 PRO A CA 1
ATOM 542 C C . PRO A 1 77 ? -14.165 4.779 16.442 1.00 84.12 77 PRO A C 1
ATOM 544 O O . PRO A 1 77 ? -15.320 4.449 16.173 1.00 84.12 77 PRO A O 1
ATOM 547 N N . VAL A 1 78 ? -13.112 4.290 15.777 1.00 84.81 78 VAL A N 1
ATOM 548 C CA . VAL A 1 78 ? -13.217 3.249 14.748 1.00 84.81 78 VAL A CA 1
ATOM 549 C C . VAL A 1 78 ? -12.616 1.959 15.302 1.00 84.81 78 VAL A C 1
ATOM 551 O O . VAL A 1 78 ? -11.403 1.888 15.491 1.00 84.81 78 VAL A O 1
ATOM 554 N N . PRO A 1 79 ? -13.416 0.907 15.542 1.00 84.62 79 PRO A N 1
ATOM 555 C CA . PRO A 1 79 ? -12.926 -0.296 16.214 1.00 84.62 79 PRO A CA 1
ATOM 556 C C . PRO A 1 79 ? -11.985 -1.125 15.334 1.00 84.62 79 PRO A C 1
ATOM 558 O O . PRO A 1 79 ? -11.091 -1.804 15.843 1.00 84.62 79 PRO A O 1
ATOM 561 N N . GLN A 1 80 ? -12.179 -1.097 14.012 1.00 90.25 80 GLN A N 1
ATOM 562 C CA . GLN A 1 80 ? -11.350 -1.843 13.078 1.00 90.25 80 GLN A CA 1
ATOM 563 C C . GLN A 1 80 ? -11.374 -1.238 11.676 1.00 90.25 80 GLN A C 1
ATOM 565 O O . GLN A 1 80 ? -12.435 -1.055 11.082 1.00 90.25 80 GLN A O 1
ATOM 570 N N . VAL A 1 81 ? -10.181 -1.041 11.122 1.00 94.25 81 VAL A N 1
ATOM 571 C CA . VAL A 1 81 ? -9.959 -0.831 9.688 1.00 94.25 81 VAL A CA 1
ATOM 572 C C . VAL A 1 81 ? -9.254 -2.070 9.128 1.00 94.25 81 VAL A C 1
ATOM 574 O O . VAL A 1 81 ? -8.461 -2.721 9.820 1.00 94.25 81 VAL A O 1
ATOM 577 N N . ARG A 1 82 ? -9.573 -2.441 7.887 1.00 96.19 82 ARG A N 1
ATOM 578 C CA . ARG A 1 82 ? -8.869 -3.485 7.133 1.00 96.19 82 ARG A CA 1
ATOM 579 C C . ARG A 1 82 ? -8.303 -2.891 5.856 1.00 96.19 82 ARG A C 1
ATOM 581 O O . ARG A 1 82 ? -9.026 -2.222 5.120 1.00 96.19 82 ARG A O 1
ATOM 588 N N . ILE A 1 83 ? -7.037 -3.183 5.588 1.00 97.50 83 ILE A N 1
ATOM 589 C CA . ILE A 1 83 ? -6.423 -2.953 4.283 1.00 97.50 83 ILE A CA 1
ATOM 590 C C . ILE A 1 83 ? -6.735 -4.190 3.445 1.00 97.50 83 ILE A C 1
ATOM 592 O O . ILE A 1 83 ? -6.194 -5.264 3.702 1.00 97.50 83 ILE A O 1
ATOM 596 N N . ARG A 1 84 ? -7.651 -4.055 2.489 1.00 97.75 84 ARG A N 1
ATOM 597 C CA . ARG A 1 84 ? -8.015 -5.123 1.558 1.00 97.75 84 ARG A CA 1
ATOM 598 C C . ARG A 1 84 ? -7.165 -5.004 0.308 1.00 97.75 84 ARG A C 1
ATOM 600 O O . ARG A 1 84 ? -7.248 -3.997 -0.390 1.00 97.75 84 ARG A O 1
ATOM 607 N N . ILE A 1 85 ? -6.392 -6.038 0.008 1.00 97.88 85 ILE A N 1
ATOM 608 C CA . ILE A 1 85 ? -5.498 -6.082 -1.148 1.00 97.88 85 ILE A CA 1
ATOM 609 C C . ILE A 1 85 ? -6.019 -7.132 -2.116 1.00 97.88 85 ILE A C 1
ATOM 611 O O . ILE A 1 85 ? -6.136 -8.301 -1.760 1.00 97.88 85 ILE A O 1
ATOM 615 N N . ARG A 1 86 ? -6.340 -6.701 -3.335 1.00 97.69 86 ARG A N 1
ATOM 616 C CA . ARG A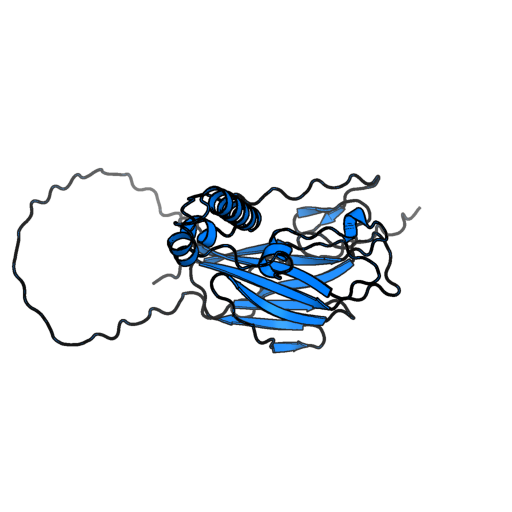 1 86 ? -6.832 -7.541 -4.429 1.00 97.69 86 ARG A CA 1
ATOM 617 C C . ARG A 1 86 ? -5.785 -7.610 -5.525 1.00 97.69 86 ARG A C 1
ATOM 619 O O . ARG A 1 86 ? -5.578 -6.616 -6.217 1.00 97.69 86 ARG A O 1
ATOM 626 N N . THR A 1 87 ? -5.116 -8.743 -5.684 1.00 97.19 87 THR A N 1
ATOM 627 C CA . THR A 1 87 ? -4.053 -8.910 -6.680 1.00 97.19 87 THR A CA 1
ATOM 628 C C . THR A 1 87 ? -4.596 -9.355 -8.037 1.00 97.19 87 THR A C 1
ATOM 630 O O . THR A 1 87 ? -5.624 -10.027 -8.151 1.00 97.19 87 THR A O 1
ATOM 633 N N . VAL A 1 88 ? -3.885 -8.986 -9.103 1.00 94.31 88 VAL A N 1
ATOM 634 C CA . VAL A 1 88 ? -4.103 -9.543 -10.444 1.00 94.31 88 VAL A CA 1
ATOM 635 C C . VAL A 1 88 ? -3.194 -10.753 -10.619 1.00 94.31 88 VAL A C 1
ATOM 637 O O . VAL A 1 88 ? -2.009 -10.688 -10.312 1.00 94.31 88 VAL A O 1
ATOM 640 N N . ALA A 1 89 ? -3.721 -11.872 -11.119 1.00 87.12 89 ALA A N 1
ATOM 641 C CA . ALA A 1 89 ? -2.920 -13.082 -11.294 1.00 87.12 89 ALA A CA 1
ATOM 642 C C . ALA A 1 89 ? -1.735 -12.868 -12.271 1.00 87.12 89 ALA A C 1
ATOM 644 O O . ALA A 1 89 ? -1.911 -12.227 -13.315 1.00 87.12 89 ALA A O 1
ATOM 645 N N . PRO A 1 90 ? -0.548 -13.442 -11.986 1.00 91.12 90 PRO A N 1
ATOM 646 C CA . PRO A 1 90 ? -0.228 -14.368 -10.894 1.00 91.12 90 PRO A CA 1
ATOM 647 C C . PRO A 1 90 ? 0.318 -13.677 -9.629 1.00 91.12 90 PRO A C 1
ATOM 649 O O . PRO A 1 90 ? 0.968 -14.324 -8.808 1.00 91.12 90 PRO A O 1
ATOM 652 N N . ASN A 1 91 ? 0.107 -12.369 -9.472 1.00 95.50 91 ASN A N 1
ATOM 653 C CA . ASN A 1 91 ? 0.681 -11.621 -8.362 1.00 95.50 91 ASN A CA 1
ATOM 654 C C . ASN A 1 91 ? 0.096 -12.086 -7.026 1.00 95.50 91 ASN A C 1
ATOM 656 O O . ASN A 1 91 ? -1.092 -12.408 -6.919 1.00 95.50 91 ASN A O 1
ATOM 660 N N . ARG A 1 92 ? 0.935 -12.078 -5.991 1.00 96.00 92 ARG A N 1
ATOM 661 C CA . ARG A 1 92 ? 0.565 -12.473 -4.629 1.00 96.00 92 ARG A CA 1
ATOM 662 C C . ARG A 1 92 ? 1.127 -11.485 -3.617 1.00 96.00 92 ARG A C 1
ATOM 664 O O . ARG A 1 92 ? 2.180 -10.905 -3.851 1.00 96.00 92 ARG A O 1
ATOM 671 N N . VAL A 1 93 ? 0.431 -11.285 -2.504 1.00 97.38 93 VAL A N 1
ATOM 672 C CA . VAL A 1 93 ? 0.959 -10.481 -1.394 1.00 97.38 93 VAL A CA 1
ATOM 673 C C . VAL A 1 93 ? 2.046 -11.300 -0.696 1.00 97.38 93 VAL A C 1
ATOM 675 O O . VAL A 1 93 ? 1.768 -12.423 -0.280 1.00 97.38 93 VAL A O 1
ATOM 678 N N . LEU A 1 94 ? 3.269 -10.770 -0.587 1.00 96.06 94 LEU A N 1
ATOM 679 C CA . LEU A 1 94 ? 4.321 -11.387 0.234 1.00 96.06 94 LEU A CA 1
ATOM 680 C C . LEU A 1 94 ? 4.136 -10.995 1.691 1.00 96.06 94 LEU A C 1
ATOM 682 O O . LEU A 1 94 ? 4.053 -11.856 2.563 1.00 96.06 94 LEU A O 1
ATOM 686 N N . PHE A 1 95 ? 4.033 -9.692 1.944 1.00 95.69 95 PHE A N 1
ATOM 687 C CA . PHE A 1 95 ? 3.758 -9.161 3.269 1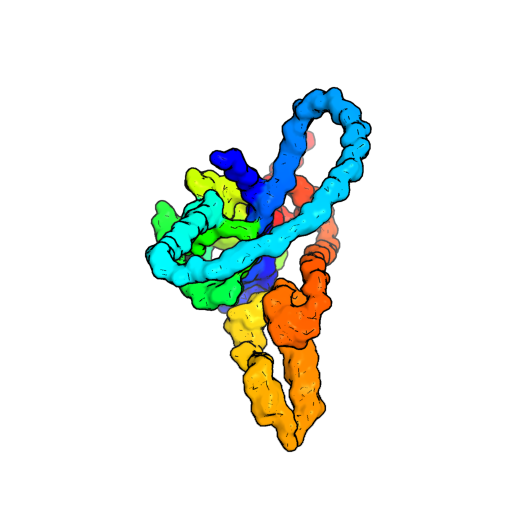.00 95.69 95 PHE A CA 1
ATOM 688 C C . PHE A 1 95 ? 3.097 -7.785 3.195 1.00 95.69 95 PHE A C 1
ATOM 690 O O . PHE A 1 95 ? 3.208 -7.062 2.204 1.00 95.69 95 PHE A O 1
ATOM 697 N N . CYS A 1 96 ? 2.446 -7.418 4.296 1.00 96.69 96 CYS A N 1
ATOM 698 C CA . CYS A 1 96 ? 2.036 -6.055 4.598 1.00 96.69 96 CYS A CA 1
ATOM 699 C C . CYS A 1 96 ? 2.466 -5.764 6.038 1.00 96.69 96 CYS A C 1
ATOM 701 O O . CYS A 1 96 ? 2.029 -6.440 6.971 1.00 96.69 96 CYS A O 1
ATOM 703 N N . ARG A 1 97 ? 3.337 -4.779 6.230 1.00 94.00 97 ARG A N 1
ATOM 704 C CA . ARG A 1 97 ? 3.937 -4.442 7.525 1.00 94.00 97 ARG A CA 1
ATOM 705 C C . ARG A 1 97 ? 3.623 -2.999 7.858 1.00 94.00 97 ARG A C 1
ATOM 707 O O . ARG A 1 97 ? 3.873 -2.131 7.041 1.00 94.00 97 ARG A O 1
ATOM 714 N N . GLN A 1 98 ? 3.119 -2.722 9.052 1.00 94.00 98 GLN A N 1
ATOM 715 C CA . GLN A 1 98 ? 3.122 -1.355 9.563 1.00 94.00 98 GLN A CA 1
ATOM 716 C C . GLN A 1 98 ? 4.569 -0.939 9.820 1.00 94.00 98 GLN A C 1
ATOM 718 O O . GLN A 1 98 ? 5.288 -1.675 10.491 1.00 94.00 98 GLN A O 1
ATOM 723 N N . VAL A 1 99 ? 4.985 0.203 9.286 1.00 89.06 99 VAL A N 1
ATOM 724 C CA . VAL A 1 99 ? 6.337 0.761 9.458 1.00 89.06 99 VAL A CA 1
ATOM 725 C C . VAL A 1 99 ? 6.328 2.056 10.268 1.00 89.06 99 VAL A C 1
ATOM 727 O O . VAL A 1 99 ? 7.327 2.377 10.899 1.00 89.06 99 VAL A O 1
ATOM 730 N N . HIS A 1 100 ? 5.182 2.739 10.340 1.00 84.19 100 HIS A N 1
ATOM 731 C CA . HIS A 1 100 ? 4.966 3.913 11.186 1.00 84.19 100 HIS A CA 1
ATOM 732 C C . HIS A 1 100 ? 3.562 3.864 11.824 1.00 84.19 100 HIS A C 1
ATOM 734 O O . HIS A 1 100 ? 2.610 3.445 11.154 1.00 84.19 100 HIS A O 1
ATOM 740 N N . PRO A 1 101 ? 3.379 4.287 13.093 1.00 82.69 101 PRO A N 1
ATOM 741 C CA . PRO A 1 101 ? 4.393 4.818 14.020 1.00 82.69 101 PRO A CA 1
ATOM 742 C C . PRO A 1 101 ? 5.231 3.737 14.709 1.00 82.69 101 PRO A C 1
ATOM 744 O O . PRO A 1 101 ? 6.261 4.027 15.305 1.00 82.69 101 PRO A O 1
ATOM 747 N N . THR A 1 102 ? 4.784 2.485 14.654 1.00 80.50 102 THR A N 1
ATOM 748 C CA . THR A 1 102 ? 5.510 1.339 15.203 1.00 80.50 102 THR A CA 1
ATOM 749 C C . THR A 1 102 ? 5.606 0.240 14.166 1.00 80.50 102 THR A C 1
ATOM 751 O O . THR A 1 102 ? 4.646 -0.015 13.430 1.00 80.50 102 THR A O 1
ATOM 754 N N . VAL A 1 103 ? 6.762 -0.423 14.133 1.00 84.94 103 VAL A N 1
ATOM 755 C CA . VAL A 1 103 ? 6.995 -1.540 13.223 1.00 84.94 103 VAL A CA 1
ATOM 756 C C . VAL A 1 103 ? 6.217 -2.761 13.709 1.00 84.94 103 VAL A C 1
ATOM 758 O O . VAL A 1 103 ? 6.415 -3.231 14.830 1.00 84.94 103 VAL A O 1
ATOM 761 N N . ARG A 1 104 ? 5.307 -3.271 12.877 1.00 89.31 104 ARG A N 1
ATOM 762 C CA . ARG A 1 104 ? 4.490 -4.452 13.183 1.00 89.31 104 ARG A CA 1
ATOM 763 C C . ARG A 1 104 ? 4.073 -5.173 11.908 1.00 89.31 104 ARG A C 1
ATOM 765 O O . ARG A 1 104 ? 3.369 -4.600 11.080 1.00 89.31 104 ARG A O 1
ATOM 772 N N . ASP A 1 105 ? 4.407 -6.452 11.793 1.00 90.62 105 ASP A N 1
ATOM 773 C CA . ASP A 1 105 ? 3.877 -7.301 10.723 1.00 90.62 105 ASP A CA 1
ATOM 774 C C . ASP A 1 105 ? 2.359 -7.474 10.856 1.00 90.62 105 ASP A C 1
ATOM 776 O O . ASP A 1 105 ? 1.844 -7.763 11.941 1.00 90.62 105 ASP A O 1
ATOM 780 N N . LEU A 1 106 ? 1.624 -7.286 9.756 1.00 94.94 106 LEU A N 1
ATOM 781 C CA . LEU A 1 106 ? 0.185 -7.521 9.735 1.00 94.94 106 LEU A CA 1
ATOM 782 C C . LEU A 1 106 ? -0.113 -8.924 9.228 1.00 94.94 106 LEU A C 1
ATOM 784 O O . LEU A 1 106 ? 0.255 -9.301 8.116 1.00 94.94 106 LEU A O 1
ATOM 788 N N . VAL A 1 107 ? -0.882 -9.667 10.016 1.00 95.88 107 VAL A N 1
ATOM 789 C CA . VAL A 1 107 ? -1.405 -10.965 9.595 1.00 95.88 107 VAL A CA 1
ATOM 790 C C . VAL A 1 107 ? -2.454 -10.753 8.504 1.00 95.88 107 VAL A C 1
ATOM 792 O O . VAL A 1 107 ? -3.414 -10.006 8.692 1.00 95.88 107 VAL A O 1
ATOM 795 N N . GLY A 1 108 ? -2.255 -11.406 7.361 1.00 95.75 108 GLY A N 1
ATOM 796 C CA . GLY A 1 108 ? -3.232 -11.452 6.280 1.00 95.75 108 GLY A CA 1
ATOM 797 C C . GLY A 1 108 ? -4.297 -12.513 6.537 1.00 95.75 108 GLY A C 1
ATOM 798 O O . GLY A 1 108 ? -3.985 -13.643 6.909 1.00 95.75 108 GLY A O 1
ATOM 799 N N . VAL A 1 109 ? -5.556 -12.153 6.317 1.00 97.38 109 VAL A N 1
ATOM 800 C CA . VAL A 1 109 ? -6.711 -13.050 6.348 1.00 97.38 109 VAL A CA 1
ATOM 801 C C . VAL A 1 109 ? -7.202 -13.218 4.909 1.00 97.38 109 VAL A C 1
ATOM 803 O O . VAL A 1 109 ? -7.725 -12.256 4.339 1.00 97.38 109 VAL A O 1
ATOM 806 N N . PRO A 1 110 ? -7.028 -14.399 4.291 1.00 96.75 110 PRO A N 1
ATOM 807 C CA . PRO A 1 110 ? -7.541 -14.654 2.951 1.00 96.75 110 PRO A CA 1
ATOM 808 C C . PRO A 1 110 ? -9.064 -14.491 2.913 1.00 96.75 110 PRO A C 1
ATOM 810 O O . PRO A 1 110 ? -9.779 -15.062 3.737 1.00 96.75 110 PRO A O 1
ATOM 813 N N . VAL A 1 111 ? -9.551 -13.708 1.954 1.00 95.81 111 VAL A N 1
ATOM 814 C CA . VAL A 1 111 ? -10.981 -13.572 1.637 1.00 95.81 111 VAL A CA 1
ATOM 815 C C . VAL A 1 111 ? -11.339 -14.502 0.478 1.00 95.81 111 VAL A C 1
ATOM 817 O O . VAL A 1 111 ? -12.376 -15.160 0.511 1.00 95.81 111 VAL A O 1
ATOM 820 N N . ASP A 1 112 ? -10.456 -14.572 -0.519 1.00 93.69 112 ASP A N 1
ATOM 821 C CA . ASP A 1 112 ? -10.496 -15.481 -1.666 1.00 93.69 112 ASP A CA 1
ATOM 822 C C . ASP A 1 112 ? -9.073 -15.665 -2.236 1.00 93.69 112 ASP A C 1
ATOM 824 O O . ASP A 1 112 ? -8.107 -15.135 -1.683 1.00 93.69 112 ASP A O 1
ATOM 828 N N . ASP A 1 113 ? -8.935 -16.394 -3.348 1.00 90.69 113 ASP A N 1
ATOM 829 C CA . ASP A 1 113 ? -7.643 -16.730 -3.975 1.00 90.69 113 ASP A CA 1
ATOM 830 C C . ASP A 1 113 ? -6.789 -15.517 -4.387 1.00 90.69 113 ASP A C 1
ATOM 832 O O . ASP A 1 113 ? -5.592 -15.659 -4.637 1.00 90.69 113 ASP A O 1
ATOM 836 N N . ARG A 1 114 ? -7.389 -14.329 -4.516 1.00 94.19 114 ARG A N 1
ATOM 837 C CA . ARG A 1 114 ? -6.716 -13.100 -4.969 1.00 94.19 114 ARG A CA 1
ATOM 838 C C . ARG A 1 114 ? -6.861 -11.945 -3.989 1.00 94.19 114 ARG A C 1
ATOM 840 O O . ARG A 1 114 ? -6.352 -10.858 -4.258 1.00 94.19 114 ARG A O 1
ATOM 847 N N . THR A 1 115 ? -7.551 -12.156 -2.875 1.00 96.50 115 THR A N 1
ATOM 848 C CA . THR A 1 115 ? -7.916 -11.091 -1.946 1.00 96.50 115 THR A CA 1
ATOM 849 C C . THR A 1 115 ? -7.476 -11.434 -0.536 1.00 96.50 115 THR A C 1
ATOM 851 O O . THR A 1 115 ? -7.885 -12.450 0.026 1.00 96.50 115 THR A O 1
ATOM 854 N N . VAL A 1 116 ? -6.695 -10.542 0.068 1.00 97.94 116 VAL A N 1
ATOM 855 C CA . VAL A 1 116 ? -6.236 -10.657 1.456 1.00 97.94 116 VAL A CA 1
ATOM 856 C C . VAL A 1 116 ? -6.628 -9.398 2.220 1.00 97.94 116 VAL A C 1
ATOM 858 O O . VAL A 1 116 ? -6.351 -8.283 1.779 1.00 97.94 116 VAL A O 1
ATOM 861 N N . ASP A 1 117 ? -7.264 -9.576 3.375 1.00 97.88 117 ASP A N 1
ATOM 862 C CA . ASP A 1 117 ? -7.529 -8.500 4.327 1.00 97.88 117 ASP A CA 1
ATOM 863 C C . ASP A 1 117 ? -6.435 -8.470 5.393 1.00 97.88 117 ASP A C 1
ATOM 865 O O . ASP A 1 117 ? -6.183 -9.473 6.054 1.00 97.88 117 ASP A O 1
ATOM 869 N N . HIS A 1 118 ? -5.839 -7.305 5.631 1.00 97.88 118 HIS A N 1
ATOM 870 C CA . HIS A 1 118 ? -4.926 -7.069 6.747 1.00 97.88 118 HIS A CA 1
ATOM 871 C C . HIS A 1 118 ? -5.618 -6.192 7.800 1.00 97.88 118 HIS A C 1
ATOM 873 O O . HIS A 1 118 ? -5.789 -4.986 7.585 1.00 97.88 118 HIS A O 1
ATOM 879 N N . PRO A 1 119 ? -6.057 -6.761 8.939 1.00 96.94 119 PRO A N 1
ATOM 880 C CA . PRO A 1 119 ? -6.613 -5.980 10.034 1.00 96.94 119 PRO A CA 1
ATOM 881 C C . PRO A 1 119 ? -5.543 -5.079 10.656 1.00 96.94 119 PRO A C 1
ATOM 883 O O . PRO A 1 119 ? -4.480 -5.543 11.062 1.00 96.94 119 PRO A O 1
ATOM 886 N N . THR A 1 120 ? -5.840 -3.790 10.796 1.00 95.50 120 THR A N 1
ATOM 887 C CA . THR A 1 120 ? -4.894 -2.815 11.370 1.00 95.50 120 THR A CA 1
ATOM 888 C C . THR A 1 120 ? -5.154 -2.526 12.849 1.00 95.50 120 THR A C 1
ATOM 890 O O . THR A 1 120 ? -4.357 -1.849 13.499 1.00 95.50 120 THR A O 1
ATOM 893 N N . GLY A 1 121 ? -6.270 -3.029 13.382 1.00 92.06 121 GLY A N 1
ATOM 894 C CA . GLY A 1 121 ? -6.775 -2.688 14.710 1.00 92.06 121 GLY A CA 1
ATOM 895 C C . GLY A 1 121 ? -7.601 -1.396 14.713 1.00 92.06 121 GLY A C 1
ATOM 896 O O . GLY A 1 121 ? -8.012 -0.943 13.637 1.00 92.06 121 GLY A O 1
ATOM 897 N N . PRO A 1 122 ? -7.864 -0.838 15.904 1.00 92.00 122 PRO A N 1
ATOM 898 C CA . PRO A 1 122 ? -8.670 0.362 16.068 1.00 92.00 122 PRO A CA 1
ATOM 899 C C . PRO A 1 122 ? -7.930 1.633 15.638 1.00 92.00 122 PRO A C 1
ATOM 901 O O . PRO A 1 122 ? -6.694 1.650 15.593 1.00 92.00 122 PRO A O 1
ATOM 904 N N . TRP A 1 123 ? -8.709 2.671 15.329 1.00 93.00 123 TRP A N 1
ATOM 905 C CA . TRP A 1 123 ? -8.248 3.960 14.820 1.00 93.00 123 TRP A CA 1
ATOM 906 C C . TRP A 1 123 ? -8.908 5.145 15.526 1.00 93.00 123 TRP A C 1
ATOM 908 O O . TRP A 1 123 ? -10.129 5.167 15.716 1.00 93.00 123 TRP A O 1
ATOM 918 N N . GLY A 1 124 ? -8.083 6.128 15.882 1.00 88.94 124 GLY A N 1
ATOM 919 C CA . GLY A 1 124 ? -8.488 7.488 16.245 1.00 88.94 124 GLY A CA 1
ATOM 920 C C . GLY A 1 124 ? -8.195 8.485 15.128 1.00 88.94 124 GLY A C 1
ATOM 921 O O . GLY A 1 124 ? -8.146 8.114 13.959 1.00 88.94 124 GLY A O 1
ATOM 922 N N . GLU A 1 125 ? -7.985 9.748 15.490 1.00 89.00 125 GLU A N 1
ATOM 923 C CA . GLU A 1 125 ? -7.370 10.730 14.593 1.00 89.00 125 GLU A CA 1
ATOM 924 C C . GLU A 1 125 ? -5.857 10.513 14.596 1.00 89.00 125 GLU A C 1
ATOM 926 O O . GLU A 1 125 ? -5.161 10.896 15.533 1.00 89.00 125 GLU A O 1
ATOM 931 N N . GLU A 1 126 ? -5.358 9.810 13.586 1.00 87.44 126 GLU A N 1
ATOM 932 C CA . GLU A 1 126 ? -3.959 9.399 13.512 1.00 87.44 126 GLU A CA 1
ATOM 933 C C . GLU A 1 126 ? -3.538 9.087 12.070 1.00 87.44 126 GLU A C 1
ATOM 935 O O . GLU A 1 126 ? -4.368 8.956 11.164 1.00 87.44 126 GLU A O 1
ATOM 940 N N . ARG A 1 127 ? -2.227 8.928 11.873 1.00 89.56 127 ARG A N 1
ATOM 941 C CA . ARG A 1 127 ? -1.603 8.502 10.618 1.00 89.56 127 ARG A CA 1
ATOM 942 C C . ARG A 1 127 ? -0.774 7.247 10.861 1.00 89.56 127 ARG A C 1
ATOM 944 O O . ARG A 1 127 ? 0.023 7.200 11.799 1.00 89.56 127 ARG A O 1
ATOM 951 N N . ARG A 1 128 ? -0.919 6.249 9.991 1.00 93.31 128 ARG A N 1
ATOM 952 C CA . ARG A 1 128 ? -0.081 5.041 9.982 1.00 93.31 128 ARG A CA 1
ATOM 953 C C . ARG A 1 128 ? 0.387 4.739 8.569 1.00 93.31 128 ARG A C 1
ATOM 955 O O . ARG A 1 128 ? -0.318 5.035 7.606 1.00 93.31 128 ARG A O 1
ATOM 962 N N . GLU A 1 129 ? 1.559 4.130 8.466 1.00 93.00 129 GLU A N 1
ATOM 963 C CA . GLU A 1 129 ? 2.159 3.772 7.181 1.00 93.00 129 GLU A CA 1
ATOM 964 C C . GLU A 1 129 ? 2.464 2.288 7.121 1.00 93.00 129 GLU A C 1
ATOM 966 O O . GLU A 1 129 ? 2.859 1.675 8.121 1.00 93.00 129 GLU A O 1
ATOM 971 N N . TYR A 1 130 ? 2.274 1.722 5.934 1.00 95.06 130 TYR A N 1
ATOM 972 C CA . TYR A 1 130 ? 2.383 0.298 5.689 1.00 95.06 130 TYR A CA 1
ATOM 973 C C . TYR A 1 130 ? 3.278 0.021 4.489 1.00 95.06 130 TYR A C 1
ATOM 975 O O . TYR A 1 130 ? 3.015 0.495 3.390 1.00 95.06 130 TYR A O 1
ATOM 983 N N . HIS A 1 131 ? 4.301 -0.802 4.686 1.00 95.12 131 HIS A N 1
ATOM 984 C CA . HIS A 1 131 ? 5.105 -1.361 3.612 1.00 95.12 131 HIS A CA 1
ATOM 985 C C . HIS A 1 131 ? 4.427 -2.616 3.071 1.00 95.12 131 HIS A C 1
ATOM 987 O O . HIS A 1 131 ? 4.320 -3.639 3.756 1.00 95.12 131 HIS A O 1
ATOM 993 N N . LEU A 1 132 ? 3.940 -2.510 1.842 1.00 96.56 132 LEU A N 1
ATOM 994 C CA . LEU A 1 132 ? 3.395 -3.601 1.055 1.00 96.56 132 LEU A CA 1
ATOM 995 C C . LEU A 1 132 ? 4.491 -4.144 0.141 1.00 96.56 132 LEU A C 1
ATOM 997 O O . LEU A 1 132 ? 5.090 -3.388 -0.619 1.00 96.56 132 LEU A O 1
ATOM 1001 N N . CYS A 1 133 ? 4.707 -5.456 0.172 1.00 96.19 133 CYS A N 1
ATOM 1002 C CA . CYS A 1 133 ? 5.475 -6.142 -0.856 1.00 96.19 133 CYS A CA 1
ATOM 1003 C C . CYS A 1 133 ? 4.573 -7.101 -1.628 1.00 96.19 133 CYS A C 1
ATOM 1005 O O . CYS A 1 133 ? 3.951 -8.010 -1.062 1.00 96.19 133 CYS A O 1
ATOM 1007 N N . LEU A 1 134 ? 4.502 -6.877 -2.935 1.00 97.69 134 LEU A N 1
ATOM 1008 C CA . LEU A 1 134 ? 3.855 -7.759 -3.880 1.00 97.69 134 LEU A CA 1
ATOM 1009 C C . LEU A 1 134 ? 4.903 -8.556 -4.614 1.00 97.69 134 LEU A C 1
ATOM 1011 O O . LEU A 1 134 ? 5.912 -8.058 -5.090 1.00 97.69 134 LEU A O 1
ATOM 1015 N N . ALA A 1 135 ? 4.578 -9.808 -4.788 1.00 96.62 135 ALA A N 1
ATOM 1016 C CA . ALA A 1 135 ? 5.340 -10.698 -5.594 1.00 96.62 135 ALA A CA 1
ATOM 1017 C C . ALA A 1 135 ? 4.790 -10.620 -7.024 1.00 96.62 135 ALA A C 1
ATOM 1019 O O . ALA A 1 135 ? 3.627 -10.966 -7.261 1.00 96.62 135 ALA A O 1
ATOM 1020 N N . VAL A 1 136 ? 5.625 -10.203 -7.967 1.00 96.38 136 VAL A N 1
ATOM 1021 C CA . VAL A 1 136 ? 5.258 -9.918 -9.360 1.00 96.38 136 VAL A CA 1
ATOM 1022 C C . VAL A 1 136 ? 6.050 -10.794 -10.331 1.00 96.38 136 VAL A C 1
ATOM 1024 O O . VAL A 1 136 ? 7.037 -11.428 -9.953 1.00 96.38 136 VAL A O 1
ATOM 1027 N N . ASP A 1 137 ? 5.575 -10.895 -11.571 1.00 92.44 137 ASP A N 1
ATOM 1028 C CA . ASP A 1 137 ? 6.265 -11.630 -12.633 1.00 92.44 137 ASP A CA 1
ATOM 1029 C C . ASP A 1 137 ? 6.112 -10.921 -13.985 1.00 92.44 137 ASP A C 1
ATOM 1031 O O . ASP A 1 137 ? 5.001 -10.801 -14.513 1.00 92.44 137 ASP A O 1
ATOM 1035 N N . GLY A 1 138 ? 7.242 -10.453 -14.519 1.00 86.06 138 GLY A N 1
ATOM 1036 C CA . GLY A 1 138 ? 7.354 -9.786 -15.816 1.00 86.06 138 GLY A CA 1
ATOM 1037 C C . GLY A 1 138 ? 7.620 -10.717 -16.994 1.00 86.06 138 GLY A C 1
ATOM 1038 O O . GLY A 1 138 ? 7.792 -10.241 -18.121 1.00 86.06 138 GLY A O 1
ATOM 1039 N N . THR A 1 139 ? 7.668 -12.029 -16.751 1.00 88.31 139 THR A N 1
ATOM 1040 C CA . THR A 1 139 ? 7.807 -13.048 -17.795 1.00 88.31 139 THR A CA 1
ATOM 1041 C C . THR A 1 139 ? 6.565 -13.016 -18.682 1.00 88.31 139 THR A C 1
ATOM 1043 O O . THR A 1 139 ? 5.439 -13.016 -18.184 1.00 88.31 139 THR A O 1
ATOM 1046 N N . ASP A 1 140 ? 6.771 -12.937 -19.997 1.00 87.50 140 ASP A N 1
ATOM 1047 C CA . ASP A 1 140 ? 5.704 -12.865 -21.007 1.00 87.50 140 ASP A CA 1
ATOM 1048 C C . ASP A 1 140 ? 4.703 -11.706 -20.806 1.00 87.50 140 ASP A C 1
ATOM 1050 O O . ASP A 1 140 ? 3.558 -11.760 -21.264 1.00 87.50 140 ASP A O 1
ATOM 1054 N N . ARG A 1 141 ? 5.118 -10.636 -20.115 1.00 89.38 141 ARG A N 1
ATOM 1055 C CA . ARG A 1 141 ? 4.341 -9.398 -19.972 1.00 89.38 141 ARG A CA 1
ATOM 1056 C C . ARG A 1 141 ? 4.772 -8.355 -21.004 1.00 89.38 141 ARG A C 1
ATOM 1058 O O . ARG A 1 141 ? 5.957 -8.308 -21.338 1.00 89.38 141 ARG A O 1
ATOM 1065 N N . PRO A 1 142 ? 3.838 -7.517 -21.497 1.00 89.94 142 PRO A N 1
ATOM 1066 C CA . PRO A 1 142 ? 4.193 -6.413 -22.380 1.00 89.94 142 PRO A CA 1
ATOM 1067 C C . PRO A 1 142 ? 5.190 -5.471 -21.699 1.00 89.94 142 PRO A C 1
ATOM 1069 O O . PRO A 1 142 ? 5.178 -5.314 -20.473 1.00 89.94 142 PRO A O 1
ATOM 1072 N N . ARG A 1 143 ? 6.066 -4.880 -22.514 1.00 91.06 143 ARG A N 1
ATOM 1073 C CA . ARG A 1 143 ? 7.022 -3.858 -22.086 1.00 91.06 143 ARG A CA 1
ATOM 1074 C C . ARG A 1 143 ? 6.404 -2.474 -22.223 1.00 91.06 143 ARG A C 1
ATOM 1076 O O . ARG A 1 143 ? 5.579 -2.269 -23.107 1.00 91.06 143 ARG A O 1
ATOM 1083 N N . ASP A 1 144 ? 6.807 -1.568 -21.340 1.00 88.94 144 ASP A N 1
ATOM 1084 C CA . ASP A 1 144 ? 6.455 -0.145 -21.356 1.00 88.94 144 ASP A CA 1
ATOM 1085 C C . ASP A 1 144 ? 4.930 0.121 -21.341 1.00 88.94 144 ASP A C 1
ATOM 1087 O O . ASP A 1 144 ? 4.447 1.168 -21.768 1.00 88.94 144 ASP A O 1
ATOM 1091 N N . GLU A 1 145 ? 4.160 -0.835 -20.804 1.00 87.19 145 GLU A N 1
ATOM 1092 C CA . GLU A 1 145 ? 2.718 -0.739 -20.572 1.00 87.19 145 GLU A CA 1
ATOM 1093 C C . GLU A 1 145 ? 2.396 -0.780 -19.072 1.00 87.19 145 GLU A C 1
ATOM 1095 O O . GLU A 1 145 ? 2.889 -1.643 -18.342 1.00 87.19 145 GLU A O 1
ATOM 1100 N N . ASP A 1 146 ? 1.507 0.109 -18.618 1.00 88.31 146 ASP A N 1
ATOM 1101 C CA . ASP A 1 146 ? 0.994 0.090 -17.246 1.00 88.31 146 ASP A CA 1
ATOM 1102 C C . ASP A 1 146 ? 0.023 -1.085 -17.039 1.00 88.31 146 ASP A C 1
ATOM 1104 O O . ASP A 1 146 ? -1.093 -1.119 -17.574 1.00 88.31 146 ASP A O 1
ATOM 1108 N N . LEU A 1 147 ? 0.428 -2.032 -16.197 1.00 91.88 147 LEU A N 1
ATOM 1109 C CA . LEU A 1 147 ? -0.364 -3.180 -15.771 1.00 91.88 147 LEU A CA 1
ATOM 1110 C C . LEU A 1 147 ? -0.790 -3.016 -14.311 1.00 91.88 147 LEU A C 1
ATOM 1112 O O . LEU A 1 147 ? -0.008 -2.621 -13.450 1.00 91.88 147 LEU A O 1
ATOM 1116 N N . LEU A 1 148 ? -2.036 -3.374 -14.000 1.00 95.88 148 LEU A N 1
ATOM 1117 C CA . LEU A 1 148 ? -2.502 -3.400 -12.618 1.00 95.88 148 LEU A CA 1
ATOM 1118 C C . LEU A 1 148 ? -1.875 -4.593 -11.883 1.00 95.88 148 LEU A C 1
ATOM 1120 O O . LEU A 1 148 ? -2.162 -5.745 -12.209 1.00 95.88 148 LEU A O 1
ATOM 1124 N N . ALA A 1 149 ? -1.049 -4.327 -10.872 1.00 96.38 149 ALA A N 1
ATOM 1125 C CA . ALA A 1 149 ? -0.471 -5.363 -10.025 1.00 96.38 149 ALA A CA 1
ATOM 1126 C C . ALA A 1 149 ? -1.447 -5.788 -8.920 1.00 96.38 149 ALA A C 1
ATOM 1128 O O . ALA A 1 149 ? -1.681 -6.984 -8.699 1.00 96.38 149 ALA A O 1
ATOM 1129 N N . ALA A 1 150 ? -2.040 -4.794 -8.256 1.00 97.38 150 ALA A N 1
ATOM 1130 C CA . ALA A 1 150 ? -3.060 -4.969 -7.237 1.00 97.38 150 ALA A CA 1
ATOM 1131 C C . ALA A 1 150 ? -3.929 -3.717 -7.087 1.00 97.38 150 ALA A C 1
ATOM 1133 O O . ALA A 1 150 ? -3.605 -2.630 -7.562 1.00 97.38 150 ALA A O 1
ATOM 1134 N N . ARG A 1 151 ? -5.032 -3.879 -6.368 1.00 96.69 151 ARG A N 1
ATOM 1135 C CA . ARG A 1 151 ? -5.907 -2.806 -5.917 1.00 96.69 151 ARG A CA 1
ATOM 1136 C C . ARG A 1 151 ? -6.016 -2.852 -4.399 1.00 96.69 151 ARG A C 1
ATOM 1138 O O . ARG A 1 151 ? -6.234 -3.925 -3.838 1.00 96.69 151 ARG A O 1
ATOM 1145 N N . VAL A 1 152 ? -5.886 -1.696 -3.759 1.00 96.56 152 VAL A N 1
ATOM 1146 C CA . VAL A 1 152 ? -5.963 -1.544 -2.304 1.00 96.56 152 VAL A CA 1
ATOM 1147 C C . VAL A 1 152 ? -7.229 -0.776 -1.938 1.00 96.56 152 VAL A C 1
ATOM 1149 O O . VAL A 1 152 ? -7.501 0.284 -2.499 1.00 96.56 152 VAL A O 1
ATOM 1152 N N . ASP A 1 153 ? -8.006 -1.300 -0.995 1.00 94.81 153 ASP A N 1
ATOM 1153 C CA . ASP A 1 153 ? -9.201 -0.653 -0.457 1.00 94.81 153 ASP A CA 1
ATOM 1154 C C . ASP A 1 153 ? -9.107 -0.571 1.075 1.00 94.81 153 ASP A C 1
ATOM 1156 O O . ASP A 1 153 ? -8.739 -1.547 1.733 1.00 94.81 153 ASP A O 1
ATOM 1160 N N . LEU A 1 154 ? -9.504 0.563 1.662 1.00 94.44 154 LEU A N 1
ATOM 1161 C CA . LEU A 1 154 ? -9.741 0.647 3.104 1.00 94.44 154 LEU A CA 1
ATOM 1162 C C . LEU A 1 154 ? -11.179 0.287 3.437 1.00 94.44 154 LEU A C 1
ATOM 1164 O O . LEU A 1 154 ? -12.117 0.973 3.026 1.00 94.44 154 LEU A O 1
ATOM 1168 N N . VAL A 1 155 ? -11.344 -0.775 4.219 1.00 94.25 155 VAL A N 1
ATOM 1169 C CA . VAL A 1 155 ? -12.645 -1.323 4.597 1.00 94.25 155 VAL A CA 1
ATOM 1170 C C . VAL A 1 155 ? -12.895 -1.103 6.085 1.00 94.25 155 VAL A C 1
ATOM 1172 O O . VAL A 1 155 ? -12.104 -1.527 6.927 1.00 94.25 155 VAL A O 1
ATOM 1175 N N . VAL A 1 156 ? -14.032 -0.491 6.415 1.00 91.31 156 VAL A N 1
ATOM 1176 C CA . VAL A 1 156 ? -14.510 -0.283 7.792 1.00 91.31 156 VAL A CA 1
ATOM 1177 C C . VAL A 1 156 ? -15.962 -0.726 7.859 1.00 91.31 156 VAL A C 1
ATOM 1179 O O . VAL A 1 156 ? -16.762 -0.344 7.005 1.00 91.31 156 VAL A O 1
ATOM 1182 N N . ASP A 1 157 ? -16.297 -1.560 8.843 1.00 87.19 157 ASP A N 1
ATOM 1183 C CA . ASP A 1 157 ? -17.619 -2.195 8.983 1.00 87.19 157 ASP A CA 1
ATOM 1184 C C . ASP A 1 157 ? -18.084 -2.937 7.715 1.00 87.19 157 ASP A C 1
ATOM 1186 O O . ASP A 1 157 ? -19.264 -2.982 7.384 1.00 87.19 157 ASP A O 1
ATOM 1190 N N . GLY A 1 158 ? -17.135 -3.509 6.966 1.00 84.88 158 GLY A N 1
ATOM 1191 C CA . GLY A 1 158 ? -17.412 -4.250 5.730 1.00 84.88 158 GLY A CA 1
ATOM 1192 C C . GLY A 1 158 ? -17.640 -3.385 4.485 1.00 84.88 158 GLY A C 1
ATOM 1193 O O . GLY A 1 158 ? -17.792 -3.941 3.400 1.00 84.88 158 GLY A O 1
ATOM 1194 N N . ALA A 1 159 ? -17.605 -2.054 4.603 1.00 87.06 159 ALA A N 1
ATOM 1195 C CA . ALA A 1 159 ? -17.745 -1.130 3.480 1.00 87.06 159 ALA A CA 1
ATOM 1196 C C . ALA A 1 159 ? -16.424 -0.416 3.163 1.00 87.06 159 ALA A C 1
ATOM 1198 O O . ALA A 1 159 ? -15.690 -0.019 4.069 1.00 87.06 159 ALA A O 1
ATOM 1199 N N . ALA A 1 160 ? -16.137 -0.218 1.872 1.00 87.50 160 ALA A N 1
ATOM 1200 C CA . ALA A 1 160 ? -15.022 0.622 1.444 1.00 87.50 160 ALA A CA 1
ATOM 1201 C C . ALA A 1 160 ? -15.281 2.082 1.854 1.00 87.50 160 ALA A C 1
ATOM 1203 O O . ALA A 1 160 ? -16.364 2.613 1.597 1.00 87.50 160 ALA A O 1
ATOM 1204 N N . ARG A 1 161 ? -14.309 2.719 2.514 1.00 85.19 161 ARG A N 1
ATOM 1205 C CA . ARG A 1 161 ? -14.421 4.105 3.006 1.00 85.19 161 ARG A CA 1
ATOM 1206 C C . ARG A 1 161 ? -13.774 5.135 2.095 1.00 85.19 161 ARG A C 1
ATOM 1208 O O . ARG A 1 161 ? -14.163 6.297 2.141 1.00 85.19 161 ARG A O 1
ATOM 1215 N N . THR A 1 162 ? -12.856 4.705 1.241 1.00 80.19 162 THR A N 1
ATOM 1216 C CA . THR A 1 162 ? -12.203 5.548 0.240 1.00 80.19 162 THR A CA 1
ATOM 1217 C C . THR A 1 162 ? -12.381 4.948 -1.148 1.00 80.19 162 THR A C 1
ATOM 1219 O O . THR A 1 162 ? -12.662 3.749 -1.278 1.00 80.19 162 THR A O 1
ATOM 1222 N N . PRO A 1 163 ? -12.193 5.747 -2.212 1.00 84.19 163 PRO A N 1
ATOM 1223 C CA . PRO A 1 163 ? -11.873 5.180 -3.504 1.00 84.19 163 PRO A CA 1
ATOM 1224 C C . PRO A 1 163 ? -10.686 4.213 -3.367 1.00 84.19 163 PRO A C 1
ATOM 1226 O O . PRO A 1 163 ? -9.792 4.446 -2.546 1.00 84.19 163 PRO A O 1
ATOM 1229 N N . PRO A 1 164 ? -10.679 3.127 -4.145 1.00 87.25 164 PRO A N 1
ATOM 1230 C CA . PRO A 1 164 ? -9.523 2.246 -4.217 1.00 87.25 164 PRO A CA 1
ATOM 1231 C C . PRO A 1 164 ? -8.278 2.984 -4.700 1.00 87.25 164 PRO A C 1
ATOM 1233 O O . PRO A 1 164 ? -8.397 3.939 -5.467 1.00 87.25 164 PRO A O 1
ATOM 1236 N N . VAL A 1 165 ? -7.108 2.456 -4.356 1.00 91.88 165 VAL A N 1
ATOM 1237 C CA . VAL A 1 165 ? -5.822 2.899 -4.903 1.00 91.88 165 VAL A CA 1
ATOM 1238 C C . VAL A 1 165 ? -5.213 1.782 -5.748 1.00 91.88 165 VAL A C 1
ATOM 1240 O O . VAL A 1 165 ? -5.302 0.601 -5.396 1.00 91.88 165 VAL A O 1
ATOM 1243 N N . ALA A 1 166 ? -4.652 2.144 -6.901 1.00 94.00 166 ALA A N 1
ATOM 1244 C CA . ALA A 1 166 ? -4.005 1.209 -7.815 1.00 94.00 166 ALA A CA 1
ATOM 1245 C C . ALA A 1 166 ? -2.529 1.027 -7.463 1.00 94.00 166 ALA A C 1
ATOM 1247 O O . ALA A 1 166 ? -1.814 2.001 -7.254 1.00 94.00 166 ALA A O 1
ATOM 1248 N N . VAL A 1 167 ? -2.068 -0.221 -7.477 1.00 95.69 167 VAL A N 1
ATOM 1249 C CA . VAL A 1 167 ? -0.644 -0.553 -7.525 1.00 95.69 167 VAL A CA 1
ATOM 1250 C C . VAL A 1 167 ? -0.333 -0.911 -8.973 1.00 95.69 167 VAL A C 1
ATOM 1252 O O . VAL A 1 167 ? -0.857 -1.914 -9.469 1.00 95.69 167 VAL A O 1
ATOM 1255 N N . LEU A 1 168 ? 0.442 -0.081 -9.667 1.00 95.38 168 LEU A N 1
ATOM 1256 C CA . LEU A 1 168 ? 0.773 -0.281 -11.076 1.00 95.38 168 LEU A CA 1
ATOM 1257 C C . LEU A 1 168 ? 2.176 -0.863 -11.215 1.00 95.38 168 LEU A C 1
ATOM 1259 O O . LEU A 1 168 ? 3.057 -0.604 -10.403 1.00 95.38 168 LEU A O 1
ATOM 1263 N N . VAL A 1 169 ? 2.375 -1.644 -12.268 1.00 94.56 169 VAL A N 1
ATOM 1264 C CA . VAL A 1 169 ? 3.682 -2.147 -12.676 1.00 94.56 169 VAL A CA 1
ATOM 1265 C C . VAL A 1 169 ? 3.844 -1.966 -14.177 1.00 94.56 169 VAL A C 1
ATOM 1267 O O . VAL A 1 169 ? 2.934 -2.263 -14.947 1.00 94.56 169 VAL A O 1
ATOM 1270 N N . GLN A 1 170 ? 5.014 -1.503 -14.580 1.00 94.31 170 GLN A N 1
ATOM 1271 C CA . GLN A 1 170 ? 5.443 -1.349 -15.954 1.00 94.31 170 GLN A CA 1
ATOM 1272 C C . GLN A 1 170 ? 6.808 -2.013 -16.095 1.00 94.31 170 GLN A C 1
ATOM 1274 O O . GLN A 1 170 ? 7.775 -1.624 -15.443 1.00 94.31 170 GLN A O 1
ATOM 1279 N N . TRP A 1 171 ? 6.883 -3.035 -16.940 1.00 93.81 171 TRP A N 1
ATOM 1280 C CA . TRP A 1 171 ? 8.140 -3.725 -17.206 1.00 93.81 171 TRP A CA 1
ATOM 1281 C C . TRP A 1 171 ? 8.904 -2.981 -18.287 1.00 93.81 171 TRP A C 1
ATOM 1283 O O . TRP A 1 171 ? 8.364 -2.802 -19.372 1.00 93.81 171 TRP A O 1
ATOM 1293 N N . THR A 1 172 ? 10.144 -2.586 -18.031 1.00 91.06 172 THR A N 1
ATOM 1294 C CA . THR A 1 172 ? 10.930 -1.794 -18.984 1.00 91.06 172 THR A CA 1
ATOM 1295 C C . THR A 1 172 ? 12.364 -2.297 -19.085 1.00 91.06 172 THR A C 1
ATOM 1297 O O . THR A 1 172 ? 12.938 -2.762 -18.101 1.00 91.06 172 THR A O 1
ATOM 1300 N N . ASP A 1 173 ? 12.938 -2.210 -20.285 1.00 89.12 173 ASP A N 1
ATOM 1301 C CA . ASP A 1 173 ? 14.361 -2.475 -20.525 1.00 89.12 173 ASP A CA 1
ATOM 1302 C C . ASP A 1 173 ? 15.227 -1.209 -20.305 1.00 89.12 173 ASP A C 1
ATOM 1304 O O . ASP A 1 173 ? 16.458 -1.281 -20.362 1.00 89.12 173 ASP A O 1
ATOM 1308 N N . ASP A 1 174 ? 14.615 -0.045 -20.030 1.00 89.19 174 ASP A N 1
ATOM 1309 C CA . ASP A 1 174 ? 15.341 1.177 -19.670 1.00 89.19 174 ASP A CA 1
ATOM 1310 C C . ASP A 1 174 ? 15.874 1.091 -18.235 1.00 89.19 174 ASP A C 1
ATOM 1312 O O . ASP A 1 174 ? 15.168 1.329 -17.249 1.00 89.19 174 ASP A O 1
ATOM 1316 N N . LEU A 1 175 ? 17.176 0.820 -18.135 1.00 82.62 175 LEU A N 1
ATOM 1317 C CA . LEU A 1 175 ? 17.898 0.734 -16.869 1.00 82.62 175 LEU A CA 1
ATOM 1318 C C . LEU A 1 175 ? 17.786 2.010 -16.026 1.00 82.62 175 LEU A C 1
ATOM 1320 O O . LEU A 1 175 ? 17.842 1.928 -14.807 1.00 82.62 175 LEU A O 1
ATOM 1324 N N . THR A 1 176 ? 17.608 3.181 -16.643 1.00 81.69 176 THR A N 1
ATOM 1325 C CA . THR A 1 176 ? 17.467 4.466 -15.939 1.00 81.69 176 THR A CA 1
ATOM 1326 C C . THR A 1 176 ? 16.130 4.584 -15.221 1.00 81.69 176 THR A C 1
ATOM 1328 O O . THR A 1 176 ? 16.024 5.320 -14.238 1.00 81.69 176 THR A O 1
ATOM 1331 N N . LEU A 1 177 ? 15.092 3.926 -15.741 1.00 82.00 177 LEU A N 1
ATOM 1332 C CA . LEU A 1 177 ? 13.767 3.887 -15.133 1.00 82.00 177 LEU A CA 1
ATOM 1333 C C . LEU A 1 177 ? 13.692 2.781 -14.085 1.00 82.00 177 LEU A C 1
ATOM 1335 O O . LEU A 1 177 ? 13.254 3.054 -12.970 1.00 82.00 177 LEU A O 1
ATOM 1339 N N . SER A 1 178 ? 14.164 1.576 -14.415 1.00 81.94 178 SER A N 1
ATOM 1340 C CA . SER A 1 178 ? 14.081 0.414 -13.525 1.00 81.94 178 SER A CA 1
ATOM 1341 C C . SER A 1 178 ? 15.068 0.450 -12.355 1.00 81.94 178 SER A C 1
ATOM 1343 O O . SER A 1 178 ? 14.880 -0.270 -11.384 1.00 81.94 178 SER A O 1
ATOM 1345 N N . SER A 1 179 ? 16.139 1.251 -12.425 1.00 77.44 179 SER A N 1
ATOM 1346 C CA . SER A 1 179 ? 17.078 1.417 -11.304 1.00 77.44 179 SER A CA 1
ATOM 1347 C C . SER A 1 179 ? 16.653 2.491 -10.302 1.00 77.44 179 SER A C 1
ATOM 1349 O O . SER A 1 179 ? 17.394 2.761 -9.354 1.00 77.44 179 SER A O 1
ATOM 1351 N N . ARG A 1 180 ? 15.539 3.193 -10.544 1.00 81.00 180 ARG A N 1
ATOM 1352 C CA . ARG A 1 180 ? 15.036 4.195 -9.601 1.00 81.00 180 ARG A CA 1
ATOM 1353 C C . ARG A 1 180 ? 14.439 3.482 -8.403 1.00 81.00 180 ARG A C 1
ATOM 1355 O O . ARG A 1 180 ? 13.780 2.462 -8.553 1.00 81.00 180 ARG A O 1
ATOM 1362 N N . VAL A 1 181 ? 14.698 4.051 -7.235 1.00 72.94 181 VAL A N 1
ATOM 1363 C CA . VAL A 1 181 ? 14.064 3.632 -5.994 1.00 72.94 181 VAL A CA 1
ATOM 1364 C C . VAL A 1 181 ? 13.362 4.847 -5.416 1.00 72.94 181 VAL A C 1
ATOM 1366 O O . VAL A 1 181 ? 13.992 5.886 -5.192 1.00 72.94 181 VAL A O 1
ATOM 1369 N N . ASP A 1 182 ? 12.066 4.712 -5.192 1.00 76.81 182 ASP A N 1
ATOM 1370 C CA . ASP A 1 182 ? 11.214 5.689 -4.560 1.00 76.81 182 ASP A CA 1
ATOM 1371 C C . ASP A 1 182 ? 11.802 5.983 -3.177 1.00 76.81 182 ASP A C 1
ATOM 1373 O O . ASP A 1 182 ? 12.097 5.056 -2.414 1.00 76.81 182 ASP A O 1
ATOM 1377 N N . PRO A 1 183 ? 12.019 7.255 -2.824 1.00 70.12 183 PRO A N 1
ATOM 1378 C CA . PRO A 1 183 ? 12.690 7.584 -1.578 1.00 70.12 183 PRO A CA 1
ATOM 1379 C C . PRO A 1 183 ? 11.990 7.055 -0.322 1.00 70.12 183 PRO A C 1
ATOM 1381 O O . PRO A 1 183 ? 12.679 6.701 0.636 1.00 70.12 183 PRO A O 1
ATOM 1384 N N . ARG A 1 184 ? 10.647 6.974 -0.311 1.00 73.00 184 ARG A N 1
ATOM 1385 C CA . ARG A 1 184 ? 9.909 6.396 0.821 1.00 73.00 184 ARG A CA 1
ATOM 1386 C C . ARG A 1 184 ? 10.163 4.899 0.874 1.00 73.00 184 ARG A C 1
ATOM 1388 O O . ARG A 1 184 ? 10.498 4.367 1.931 1.00 73.00 184 ARG A O 1
ATOM 1395 N N . VAL A 1 185 ? 10.068 4.216 -0.267 1.00 78.62 185 VAL A N 1
ATOM 1396 C CA . VAL A 1 185 ? 10.392 2.786 -0.352 1.00 78.62 185 VAL A CA 1
ATOM 1397 C C . VAL A 1 185 ? 11.828 2.532 0.105 1.00 78.62 185 VAL A C 1
ATOM 1399 O O . VAL A 1 185 ? 12.034 1.659 0.945 1.00 78.62 185 VAL A O 1
ATOM 1402 N N . ALA A 1 186 ? 12.811 3.300 -0.367 1.00 72.94 186 ALA A N 1
ATOM 1403 C CA . ALA A 1 186 ? 14.217 3.172 0.021 1.00 72.94 186 ALA A CA 1
ATOM 1404 C C . ALA A 1 186 ? 14.417 3.332 1.535 1.00 72.94 186 ALA A C 1
ATOM 1406 O O . ALA A 1 186 ? 15.129 2.534 2.148 1.00 72.94 186 ALA A O 1
ATOM 1407 N N . TYR A 1 187 ? 13.761 4.332 2.131 1.00 68.12 187 TYR A N 1
ATOM 1408 C CA . TYR A 1 187 ? 13.829 4.621 3.561 1.00 68.12 187 TYR A CA 1
ATOM 1409 C C . TYR A 1 187 ? 13.236 3.490 4.416 1.00 68.12 187 TYR A C 1
ATOM 1411 O O . TYR A 1 187 ? 13.845 3.072 5.397 1.00 68.12 187 TYR A O 1
ATOM 1419 N N . HIS A 1 188 ? 12.077 2.948 4.031 1.00 73.19 188 HIS A N 1
ATOM 1420 C CA . HIS A 1 188 ? 11.366 1.949 4.840 1.00 73.19 188 HIS A CA 1
ATOM 1421 C C . HIS A 1 188 ? 11.771 0.494 4.557 1.00 73.19 188 HIS A C 1
ATOM 1423 O O . HIS A 1 188 ? 11.614 -0.362 5.427 1.00 73.19 188 HIS A O 1
ATOM 1429 N N . SER A 1 189 ? 12.292 0.191 3.364 1.00 66.56 189 SER A N 1
ATOM 1430 C CA . SER A 1 189 ? 12.797 -1.146 3.010 1.00 66.56 189 SER A CA 1
ATOM 1431 C C . SER A 1 189 ? 14.200 -1.430 3.560 1.00 66.56 189 SER A C 1
ATOM 1433 O O . SER A 1 189 ? 14.656 -2.570 3.491 1.00 66.56 189 SER A O 1
ATOM 1435 N N . GLY A 1 190 ? 14.887 -0.414 4.098 1.00 59.94 190 GLY A N 1
ATOM 1436 C CA . GLY A 1 190 ? 16.271 -0.516 4.569 1.00 59.94 190 GLY A CA 1
ATOM 1437 C C . GLY A 1 190 ? 17.308 -0.621 3.445 1.00 59.94 190 GLY A C 1
ATOM 1438 O O . GLY A 1 190 ? 18.490 -0.800 3.727 1.00 59.94 190 GLY A O 1
ATOM 1439 N N . VAL A 1 191 ? 16.892 -0.491 2.176 1.00 43.31 191 VAL A N 1
ATOM 1440 C CA . VAL A 1 191 ? 17.797 -0.417 1.011 1.00 43.31 191 VAL A CA 1
ATOM 1441 C C . VAL A 1 191 ? 18.592 0.898 1.022 1.00 43.31 191 VAL A C 1
ATOM 1443 O O . VAL A 1 191 ? 19.702 0.964 0.496 1.00 43.31 191 VAL A O 1
ATOM 1446 N N . ALA A 1 192 ? 18.087 1.925 1.711 1.00 42.34 192 ALA A N 1
ATOM 1447 C CA . ALA A 1 192 ? 18.918 2.941 2.340 1.00 42.34 192 ALA A CA 1
ATOM 1448 C C . ALA A 1 192 ? 19.101 2.544 3.813 1.00 42.34 192 ALA A C 1
ATOM 1450 O O . ALA A 1 192 ? 18.146 2.602 4.578 1.00 42.34 192 ALA A O 1
ATOM 1451 N N . GLU A 1 193 ? 20.295 2.098 4.197 1.00 35.78 193 GLU A N 1
ATOM 1452 C CA . GLU A 1 193 ? 20.620 1.659 5.563 1.00 35.78 193 GLU A CA 1
ATOM 1453 C C . GLU A 1 193 ? 19.973 2.530 6.663 1.00 35.78 193 GLU A C 1
ATOM 1455 O O . GLU A 1 193 ? 20.196 3.749 6.671 1.00 35.78 193 GLU A O 1
ATOM 1460 N N . PRO A 1 194 ? 19.224 1.950 7.622 1.00 44.94 194 PRO A N 1
ATOM 1461 C CA . PRO A 1 194 ? 18.737 2.678 8.774 1.00 44.94 194 PRO A CA 1
ATOM 1462 C C . PRO A 1 194 ? 19.512 2.242 10.017 1.00 44.94 194 PRO A C 1
ATOM 1464 O O . PRO A 1 194 ? 19.089 1.354 10.740 1.00 44.94 194 PRO A O 1
ATOM 1467 N N . ASP A 1 195 ? 20.618 2.927 10.268 1.00 42.91 195 ASP A N 1
ATOM 1468 C CA . ASP A 1 195 ? 20.989 3.362 11.615 1.00 42.91 195 ASP A CA 1
ATOM 1469 C C . ASP A 1 195 ? 21.468 4.813 11.472 1.00 42.91 195 ASP A C 1
ATOM 1471 O O . ASP A 1 195 ? 22.631 5.165 11.655 1.00 42.91 195 ASP A O 1
ATOM 1475 N N . GLY A 1 196 ? 20.561 5.685 11.014 1.00 49.28 196 GLY A N 1
ATOM 1476 C CA . GLY A 1 196 ? 20.771 7.119 11.205 1.00 49.28 196 GLY A CA 1
ATOM 1477 C C . GLY A 1 196 ? 20.882 7.381 12.711 1.00 49.28 196 GLY A C 1
ATOM 1478 O O . GLY A 1 196 ? 20.107 6.774 13.457 1.00 49.28 196 GLY A O 1
ATOM 1479 N N . PRO A 1 197 ? 21.810 8.243 13.159 1.00 44.84 197 PRO A N 1
ATOM 1480 C CA . PRO A 1 197 ? 22.131 8.378 14.575 1.00 44.84 197 PRO A CA 1
ATOM 1481 C C . PRO A 1 197 ? 20.870 8.694 15.383 1.00 44.84 197 PRO A C 1
ATOM 1483 O O . PRO A 1 197 ? 20.077 9.558 14.998 1.00 44.84 197 PRO A O 1
ATOM 1486 N N . THR A 1 198 ? 20.657 7.965 16.477 1.00 53.78 198 THR A N 1
ATOM 1487 C CA . THR A 1 198 ? 19.645 8.338 17.470 1.00 53.78 198 THR A CA 1
ATOM 1488 C C . THR A 1 198 ? 20.121 9.557 18.260 1.00 53.78 198 THR A C 1
ATOM 1490 O O . THR A 1 198 ? 21.310 9.876 18.258 1.00 53.78 198 THR A O 1
ATOM 1493 N N . SER A 1 199 ? 19.219 10.241 18.968 1.00 52.78 199 SER A N 1
ATOM 1494 C CA . SER A 1 199 ? 19.603 11.297 19.917 1.00 52.78 199 SER A CA 1
ATOM 1495 C C . SER A 1 199 ? 20.666 10.814 20.917 1.00 52.78 199 SER A C 1
ATOM 1497 O O . SER A 1 199 ? 21.633 11.527 21.164 1.00 52.78 199 SER A O 1
ATOM 1499 N N . ASP A 1 200 ? 20.556 9.566 21.385 1.00 52.38 200 ASP A N 1
ATOM 1500 C CA . ASP A 1 200 ? 21.522 8.932 22.294 1.00 52.38 200 ASP A CA 1
ATOM 1501 C C . ASP A 1 200 ? 22.880 8.647 21.619 1.00 52.38 200 ASP A C 1
ATOM 1503 O O . ASP A 1 200 ? 23.925 8.658 22.277 1.00 52.38 200 ASP A O 1
ATOM 1507 N N . ASP A 1 201 ? 22.892 8.388 20.306 1.00 48.03 201 ASP A N 1
ATOM 1508 C CA . ASP A 1 201 ? 24.129 8.193 19.543 1.00 48.03 201 ASP A CA 1
ATOM 1509 C C . ASP A 1 201 ? 24.848 9.520 19.295 1.00 48.03 201 ASP A C 1
ATOM 1511 O O . ASP A 1 201 ? 26.074 9.560 19.372 1.00 48.03 201 ASP A O 1
ATOM 1515 N N . VAL A 1 202 ? 24.104 10.608 19.062 1.00 52.09 202 VAL A N 1
ATOM 1516 C CA . VAL A 1 202 ? 24.658 11.967 18.915 1.00 52.09 202 VAL A CA 1
ATOM 1517 C C . VAL A 1 202 ? 25.300 12.441 20.221 1.00 52.09 202 VAL A C 1
ATOM 1519 O O . VAL A 1 202 ? 26.411 12.962 20.187 1.00 52.09 202 VAL A O 1
ATOM 1522 N N . GLU A 1 203 ? 24.671 12.182 21.374 1.00 54.75 203 GLU A N 1
ATOM 1523 C CA . GLU A 1 203 ? 25.241 12.516 22.690 1.00 54.75 203 GLU A CA 1
ATOM 1524 C C . GLU A 1 203 ? 26.524 11.724 23.011 1.00 54.75 203 GLU A C 1
ATOM 1526 O O . GLU A 1 203 ? 27.398 12.212 23.727 1.00 54.75 203 GLU A O 1
ATOM 1531 N N . ARG A 1 204 ? 26.680 10.504 22.471 1.00 54.38 204 ARG A N 1
ATOM 1532 C CA . ARG A 1 204 ? 27.902 9.690 22.636 1.00 54.38 204 ARG A CA 1
ATOM 1533 C C . ARG A 1 204 ? 29.009 10.060 21.640 1.00 54.38 204 ARG A C 1
ATOM 1535 O O . ARG A 1 204 ? 30.179 9.830 21.936 1.00 54.38 204 ARG A O 1
ATOM 1542 N N . TYR A 1 205 ? 28.653 10.604 20.475 1.00 50.25 205 TYR A N 1
ATOM 1543 C CA . TYR A 1 205 ? 29.589 10.986 19.407 1.00 50.25 205 TYR A CA 1
ATOM 1544 C C . TYR A 1 205 ? 30.243 12.366 19.632 1.00 50.25 205 TYR A C 1
ATOM 1546 O O . TYR A 1 205 ? 31.175 12.737 18.918 1.00 50.25 205 TYR A O 1
ATOM 1554 N N . ASP A 1 206 ? 29.797 13.101 20.656 1.00 50.78 206 ASP A N 1
ATOM 1555 C CA . ASP A 1 206 ? 30.147 14.491 20.997 1.00 50.78 206 ASP A CA 1
ATOM 1556 C C . ASP A 1 206 ? 31.601 14.696 21.501 1.00 50.78 206 ASP A C 1
ATOM 1558 O O . ASP A 1 206 ? 31.894 15.587 22.294 1.00 50.78 206 ASP A O 1
ATOM 1562 N N . SER A 1 207 ? 32.557 13.845 21.108 1.00 53.12 207 SER A N 1
ATOM 1563 C CA . SER A 1 207 ? 33.959 13.957 21.553 1.00 53.12 207 SER A CA 1
ATOM 1564 C C . SER A 1 207 ? 35.031 13.800 20.471 1.00 53.12 207 SER A C 1
ATOM 1566 O O . SER A 1 207 ? 36.143 14.255 20.724 1.00 53.12 207 SER A O 1
ATOM 1568 N N . ASP A 1 208 ? 34.745 13.242 19.284 1.00 58.62 208 ASP A N 1
ATOM 1569 C CA . ASP A 1 208 ? 35.822 12.911 18.323 1.00 58.62 208 ASP A CA 1
ATOM 1570 C C . ASP A 1 208 ? 35.685 13.472 16.888 1.00 58.62 208 ASP A C 1
ATOM 1572 O O . ASP A 1 208 ? 36.715 13.640 16.237 1.00 58.62 208 ASP A O 1
ATOM 1576 N N . ASP A 1 209 ? 34.496 13.835 16.373 1.00 62.72 209 ASP A N 1
ATOM 1577 C CA . ASP A 1 209 ? 34.378 14.520 15.061 1.00 62.72 209 ASP A CA 1
ATOM 1578 C C . ASP A 1 209 ? 32.996 15.191 14.837 1.00 62.72 209 ASP A C 1
ATOM 1580 O O . ASP A 1 209 ? 32.058 14.536 14.369 1.00 62.72 209 ASP A O 1
ATOM 1584 N N . PRO A 1 210 ? 32.838 16.500 15.115 1.00 57.12 210 PRO A N 1
ATOM 1585 C CA . PRO A 1 210 ? 31.565 17.205 14.934 1.00 57.12 210 PRO A CA 1
ATOM 1586 C C . PRO A 1 210 ? 31.130 17.336 13.460 1.00 57.12 210 PRO A C 1
ATOM 1588 O O . PRO A 1 210 ? 29.937 17.425 13.178 1.00 57.12 210 PRO A O 1
ATOM 1591 N N . ALA A 1 211 ? 32.059 17.297 12.496 1.00 61.75 211 ALA A N 1
ATOM 1592 C CA . ALA A 1 211 ? 31.720 17.429 11.076 1.00 61.75 211 ALA A CA 1
ATOM 1593 C C . ALA A 1 211 ? 31.073 16.151 10.514 1.00 61.75 211 ALA A C 1
ATOM 1595 O O . ALA A 1 211 ? 30.199 16.214 9.644 1.00 61.75 211 ALA A O 1
ATOM 1596 N N . ALA A 1 212 ? 31.473 14.985 11.030 1.00 54.91 212 ALA A N 1
ATOM 1597 C CA . ALA A 1 212 ? 30.839 13.711 10.705 1.00 54.91 212 ALA A CA 1
ATOM 1598 C C . ALA A 1 212 ? 29.393 13.640 11.235 1.00 54.91 212 ALA A C 1
ATOM 1600 O O . ALA A 1 212 ? 28.503 13.166 10.522 1.00 54.91 212 ALA A O 1
ATOM 1601 N N . VAL A 1 213 ? 29.145 14.168 12.440 1.00 53.28 213 VAL A N 1
ATOM 1602 C CA . VAL A 1 213 ? 27.805 14.240 13.052 1.00 53.28 213 VAL A CA 1
ATOM 1603 C C . VAL A 1 213 ? 26.874 15.132 12.237 1.00 53.28 213 VAL A C 1
ATOM 1605 O O . VAL A 1 213 ? 25.781 14.693 11.880 1.00 53.28 213 VAL A O 1
ATOM 1608 N N . ASP A 1 214 ? 27.321 16.329 11.850 1.00 58.81 214 ASP A N 1
ATOM 1609 C CA . ASP A 1 214 ? 26.537 17.246 11.010 1.00 58.81 214 ASP A CA 1
ATOM 1610 C C . ASP A 1 214 ? 26.181 16.624 9.649 1.00 58.81 214 ASP A C 1
ATOM 1612 O O . ASP A 1 214 ? 25.062 16.775 9.143 1.00 58.81 214 ASP A O 1
ATOM 1616 N N . GLY A 1 215 ? 27.111 15.871 9.055 1.00 62.28 215 GLY A N 1
ATOM 1617 C CA . GLY A 1 215 ? 26.877 15.150 7.805 1.00 62.28 215 GLY A CA 1
ATOM 1618 C C . GLY A 1 215 ? 25.815 14.053 7.934 1.00 62.28 215 GLY A C 1
ATOM 1619 O O . GLY A 1 215 ? 24.940 13.927 7.067 1.00 62.28 215 GLY A O 1
ATOM 1620 N N . LEU A 1 216 ? 25.869 13.278 9.021 1.00 56.19 216 LEU A N 1
ATOM 1621 C CA . LEU A 1 216 ? 24.917 12.206 9.316 1.00 56.19 216 LEU A CA 1
ATOM 1622 C C . LEU A 1 216 ? 23.532 12.756 9.664 1.00 56.19 216 LEU A C 1
ATOM 1624 O O . LEU A 1 216 ? 22.539 12.296 9.095 1.00 56.19 216 LEU A O 1
ATOM 1628 N N . LEU A 1 217 ? 23.466 13.783 10.513 1.00 61.47 217 LEU A N 1
ATOM 1629 C CA . LEU A 1 217 ? 22.225 14.460 10.880 1.00 61.47 217 LEU A CA 1
ATOM 1630 C C . LEU A 1 217 ? 21.573 15.100 9.648 1.00 61.47 217 LEU A C 1
ATOM 1632 O O . LEU A 1 217 ? 20.395 14.872 9.373 1.00 61.47 217 LEU A O 1
ATOM 1636 N N . GLY A 1 218 ? 22.357 15.793 8.817 1.00 63.41 218 GLY A N 1
ATOM 1637 C CA . GLY A 1 218 ? 21.877 16.367 7.561 1.00 63.41 218 GLY A CA 1
ATOM 1638 C C . GLY A 1 218 ? 21.354 15.319 6.571 1.00 63.41 218 GLY A C 1
ATOM 1639 O O . GLY A 1 218 ? 20.403 15.582 5.834 1.00 63.41 218 GLY A O 1
ATOM 1640 N N . ARG A 1 219 ? 21.929 14.109 6.544 1.00 63.72 219 ARG A N 1
ATOM 1641 C CA . ARG A 1 219 ? 21.412 12.995 5.729 1.00 63.72 219 ARG A CA 1
ATOM 1642 C C . ARG A 1 219 ? 20.118 12.420 6.307 1.00 63.72 219 ARG A C 1
ATOM 1644 O O . ARG A 1 219 ? 19.190 12.190 5.533 1.00 63.72 219 ARG A O 1
ATOM 1651 N N . ALA A 1 220 ? 20.045 12.223 7.622 1.00 62.16 220 ALA A N 1
ATOM 1652 C CA . ALA A 1 220 ? 18.861 11.706 8.307 1.00 62.16 220 ALA A CA 1
ATOM 1653 C C . ALA A 1 220 ? 17.651 12.638 8.138 1.00 62.16 220 ALA A C 1
ATOM 1655 O O . ALA A 1 220 ? 16.576 12.171 7.769 1.00 62.16 220 ALA A O 1
ATOM 1656 N N . VAL A 1 221 ? 17.848 13.952 8.292 1.00 66.50 221 VAL A N 1
ATOM 1657 C CA . VAL A 1 221 ? 16.813 14.972 8.058 1.00 66.50 221 VAL A CA 1
ATOM 1658 C C . VAL A 1 221 ? 16.327 14.946 6.612 1.00 66.50 221 VAL A C 1
ATOM 1660 O O . VAL A 1 221 ? 15.124 14.961 6.374 1.00 66.50 221 VAL A O 1
ATOM 1663 N N . ARG A 1 222 ? 17.237 14.865 5.629 1.00 64.50 222 ARG A N 1
ATOM 1664 C CA . ARG A 1 222 ? 16.845 14.775 4.212 1.00 64.50 222 ARG A CA 1
ATOM 1665 C C . ARG A 1 222 ? 16.008 13.531 3.933 1.00 64.50 222 ARG A C 1
ATOM 1667 O O . ARG A 1 222 ? 14.987 13.640 3.267 1.00 64.50 222 ARG A O 1
ATOM 1674 N N . LEU A 1 223 ? 16.421 12.370 4.435 1.00 64.69 223 LEU A N 1
ATOM 1675 C CA . LEU A 1 223 ? 15.675 11.125 4.244 1.00 64.69 223 LEU A CA 1
ATOM 1676 C C . LEU A 1 223 ? 14.299 11.188 4.914 1.00 64.69 223 LEU A C 1
ATOM 1678 O O . LEU A 1 223 ? 13.314 10.869 4.262 1.00 64.69 223 LEU A O 1
ATOM 1682 N N . ALA A 1 224 ? 14.220 11.677 6.153 1.00 64.88 224 ALA A N 1
ATOM 1683 C CA . ALA A 1 224 ? 12.959 11.857 6.870 1.00 64.88 224 ALA A CA 1
ATOM 1684 C C . ALA A 1 224 ? 12.022 12.851 6.165 1.00 64.88 224 ALA A C 1
ATOM 1686 O O . ALA A 1 224 ? 10.830 12.589 6.037 1.00 64.88 224 ALA A O 1
ATOM 1687 N N . ALA A 1 225 ? 12.557 13.960 5.645 1.00 65.31 225 ALA A N 1
ATOM 1688 C CA . ALA A 1 225 ? 11.783 14.959 4.911 1.00 65.31 225 ALA A CA 1
ATOM 1689 C C . ALA A 1 225 ? 11.228 14.413 3.596 1.00 65.31 225 ALA A C 1
ATOM 1691 O O . ALA A 1 225 ? 10.041 14.569 3.325 1.00 65.31 225 ALA A O 1
ATOM 1692 N N . VAL A 1 226 ? 12.054 13.727 2.801 1.00 62.31 226 VAL A N 1
ATOM 1693 C CA . VAL A 1 226 ? 11.581 13.098 1.561 1.00 62.31 226 VAL A CA 1
ATOM 1694 C C . VAL A 1 226 ? 10.613 11.947 1.871 1.00 62.31 226 VAL A C 1
ATOM 1696 O O . VAL A 1 226 ? 9.635 11.752 1.154 1.00 62.31 226 VAL A O 1
ATOM 1699 N N . ALA A 1 227 ? 10.820 11.238 2.983 1.00 59.69 227 ALA A N 1
ATOM 1700 C CA . ALA A 1 227 ? 9.893 10.236 3.491 1.00 59.69 227 ALA A CA 1
ATOM 1701 C C . ALA A 1 227 ? 8.644 10.835 4.161 1.00 59.69 227 ALA A C 1
ATOM 1703 O O . ALA A 1 227 ? 7.773 10.091 4.595 1.00 59.69 227 ALA A O 1
ATOM 1704 N N . GLY A 1 228 ? 8.511 12.160 4.270 1.00 61.75 228 GLY A N 1
ATOM 1705 C CA . GLY A 1 228 ? 7.425 12.813 5.005 1.00 61.75 228 GLY A CA 1
ATOM 1706 C C . GLY A 1 228 ? 7.201 12.274 6.423 1.00 61.75 228 GLY A C 1
ATOM 1707 O O . GLY A 1 228 ? 6.064 12.272 6.897 1.00 61.75 228 GLY A O 1
ATOM 1708 N N . ASP A 1 229 ? 8.264 11.792 7.071 1.00 67.12 229 ASP A N 1
ATOM 1709 C CA . ASP A 1 229 ? 8.252 11.249 8.427 1.00 67.12 229 ASP A CA 1
ATOM 1710 C C . ASP A 1 229 ? 8.342 12.408 9.426 1.00 67.12 229 ASP A C 1
ATOM 1712 O O . ASP A 1 229 ? 9.408 12.773 9.928 1.00 67.12 229 ASP A O 1
ATOM 1716 N N . THR A 1 230 ? 7.196 13.048 9.663 1.00 68.06 230 THR A N 1
ATOM 1717 C CA . THR A 1 230 ? 7.099 14.245 10.510 1.00 68.06 230 THR A CA 1
ATOM 1718 C C . THR A 1 230 ? 7.520 13.969 11.948 1.00 68.06 230 THR A C 1
ATOM 1720 O O . THR A 1 230 ? 8.138 14.824 12.571 1.00 68.06 230 THR A O 1
ATOM 1723 N N . ARG A 1 231 ? 7.268 12.760 12.462 1.00 65.81 231 ARG A N 1
ATOM 1724 C CA . ARG A 1 231 ? 7.708 12.355 13.802 1.00 65.81 231 ARG A CA 1
ATOM 1725 C C . ARG A 1 231 ? 9.234 12.286 13.872 1.00 65.81 231 ARG A C 1
ATOM 1727 O O . ARG A 1 231 ? 9.820 12.809 14.813 1.00 65.81 231 ARG A O 1
ATOM 1734 N N . ARG A 1 232 ? 9.888 11.663 12.886 1.00 65.69 232 ARG A N 1
ATOM 1735 C CA . ARG A 1 232 ? 11.358 11.615 12.809 1.00 65.69 232 ARG A CA 1
ATOM 1736 C C . ARG A 1 232 ? 11.951 13.017 12.670 1.00 65.69 232 ARG A C 1
ATOM 1738 O O . ARG A 1 232 ? 12.983 13.297 13.265 1.00 65.69 232 ARG A O 1
ATOM 1745 N N . LEU A 1 233 ? 11.307 13.909 11.918 1.00 68.62 233 LEU A N 1
ATOM 1746 C CA . LEU A 1 233 ? 11.726 15.311 11.818 1.00 68.62 233 LEU A CA 1
ATOM 1747 C C . LEU A 1 233 ? 11.623 16.042 13.167 1.00 68.62 233 LEU A C 1
ATOM 1749 O O . LEU A 1 233 ? 12.574 16.722 13.552 1.00 68.62 233 LEU A O 1
ATOM 1753 N N . GLU A 1 234 ? 10.532 15.838 13.910 1.00 67.44 234 GLU A N 1
ATOM 1754 C CA . GLU A 1 234 ? 10.357 16.364 15.270 1.00 67.44 234 GLU A CA 1
ATOM 1755 C C . GLU A 1 234 ? 11.414 15.818 16.244 1.00 67.44 234 GLU A C 1
ATOM 1757 O O . GLU A 1 234 ? 12.019 16.596 16.981 1.00 67.44 234 GLU A O 1
ATOM 1762 N N . GLU A 1 235 ? 11.688 14.505 16.222 1.00 67.19 235 GLU A N 1
ATOM 1763 C CA . GLU A 1 235 ? 12.750 13.867 17.022 1.00 67.19 235 GLU A CA 1
ATOM 1764 C C . GLU A 1 235 ? 14.136 14.455 16.719 1.00 67.19 235 GLU A C 1
ATOM 1766 O O . GLU A 1 235 ? 14.950 14.624 17.623 1.00 67.19 235 GLU A O 1
ATOM 1771 N N . LEU A 1 236 ? 14.394 14.800 15.455 1.00 68.12 236 LEU A N 1
ATOM 1772 C CA . LEU A 1 236 ? 15.636 15.435 15.003 1.00 68.12 236 LEU A CA 1
ATOM 1773 C C . LEU A 1 236 ? 15.648 16.962 15.223 1.00 68.12 236 LEU A C 1
ATOM 1775 O O . LEU A 1 236 ? 16.580 17.637 14.785 1.00 68.12 236 LEU A O 1
ATOM 1779 N N . GLY A 1 237 ? 14.636 17.523 15.895 1.00 60.59 237 GLY A N 1
ATOM 1780 C CA . GLY A 1 237 ? 14.565 18.938 16.265 1.00 60.59 237 GLY A CA 1
ATOM 1781 C C . GLY A 1 237 ? 14.152 19.893 15.138 1.00 60.59 237 GLY A C 1
ATOM 1782 O O . GLY A 1 237 ? 14.248 21.109 15.310 1.00 60.59 237 GLY A O 1
ATOM 1783 N N . LEU A 1 238 ? 13.680 19.381 13.996 1.00 56.50 238 LEU A N 1
ATOM 1784 C CA . LEU A 1 238 ? 13.144 20.182 12.895 1.00 56.50 238 LEU A CA 1
ATOM 1785 C C . LEU A 1 238 ? 11.616 20.092 12.860 1.00 56.50 238 LEU A C 1
ATOM 1787 O O . LEU A 1 238 ? 11.039 19.106 12.414 1.00 56.50 238 LEU A O 1
ATOM 1791 N N . LEU A 1 239 ? 10.949 21.172 13.261 1.00 41.22 239 LEU A N 1
ATOM 1792 C CA . LEU A 1 239 ? 9.533 21.367 12.955 1.00 41.22 239 LEU A CA 1
ATOM 1793 C C . LEU A 1 239 ? 9.405 21.740 11.471 1.00 41.22 239 LEU A C 1
ATOM 1795 O O . LEU A 1 239 ? 9.726 22.865 11.086 1.00 41.22 239 LEU A O 1
ATOM 1799 N N . VAL A 1 240 ? 8.961 20.796 10.638 1.00 43.66 240 VAL A N 1
ATOM 1800 C CA . VAL A 1 240 ? 8.625 21.042 9.228 1.00 43.66 240 VAL A CA 1
ATOM 1801 C C . VAL A 1 240 ? 7.219 20.520 8.958 1.00 43.66 240 VAL A C 1
ATOM 1803 O O . VAL A 1 240 ? 6.957 19.329 9.114 1.00 43.66 240 VAL A O 1
ATOM 1806 N N . ASP A 1 241 ? 6.329 21.400 8.504 1.00 38.72 241 ASP A N 1
ATOM 1807 C CA . ASP A 1 241 ? 5.088 20.991 7.853 1.00 38.72 241 ASP A CA 1
ATOM 1808 C C . ASP A 1 241 ? 5.452 20.405 6.481 1.00 38.72 241 ASP A C 1
ATOM 1810 O O . ASP A 1 241 ? 5.806 21.135 5.553 1.00 38.72 241 ASP A O 1
ATOM 1814 N N . VAL A 1 242 ? 5.446 19.073 6.357 1.00 43.28 242 VAL A N 1
ATOM 1815 C CA . VAL A 1 242 ? 5.717 18.411 5.074 1.00 43.28 242 VAL A CA 1
ATOM 1816 C C . VAL A 1 242 ? 4.460 18.467 4.214 1.00 43.28 242 VAL A C 1
ATOM 1818 O O . VAL A 1 242 ? 3.479 17.769 4.472 1.00 43.28 242 VAL A O 1
ATOM 1821 N N . GLU A 1 243 ? 4.507 19.291 3.175 1.00 38.44 243 GLU A N 1
ATOM 1822 C CA . GLU A 1 243 ? 3.531 19.278 2.091 1.00 38.44 243 GLU A CA 1
ATOM 1823 C C . GLU A 1 243 ? 3.888 18.153 1.106 1.00 38.44 243 GLU A C 1
ATOM 1825 O O . GLU A 1 243 ? 5.040 18.013 0.689 1.00 38.44 243 GLU A O 1
ATOM 1830 N N . GLU A 1 244 ? 2.908 17.308 0.783 1.00 40.78 244 GLU A N 1
ATOM 1831 C CA . GLU A 1 244 ? 3.059 16.183 -0.146 1.00 40.78 244 GLU A CA 1
ATOM 1832 C C . GLU A 1 244 ? 3.534 16.718 -1.514 1.00 40.78 244 GLU A C 1
ATOM 1834 O O . GLU A 1 244 ? 2.910 17.643 -2.050 1.00 40.78 244 GLU A O 1
ATOM 1839 N N . PRO A 1 245 ? 4.640 16.208 -2.092 1.00 34.41 245 PRO A N 1
ATOM 1840 C CA . PRO A 1 245 ? 5.114 16.706 -3.374 1.00 34.41 245 PRO A CA 1
ATOM 1841 C C . PRO A 1 245 ? 4.061 16.431 -4.460 1.00 34.41 245 PRO A C 1
ATOM 1843 O O . PRO A 1 245 ? 3.464 15.351 -4.483 1.00 34.41 245 PRO A O 1
ATOM 1846 N N . PRO A 1 246 ? 3.813 17.383 -5.380 1.00 30.12 246 PRO A N 1
ATOM 1847 C CA . PRO A 1 246 ? 2.859 17.173 -6.458 1.00 30.12 246 PRO A CA 1
ATOM 1848 C C . PRO A 1 246 ? 3.295 15.974 -7.317 1.00 30.12 246 PRO A C 1
ATOM 1850 O O . PRO A 1 246 ? 4.499 15.762 -7.501 1.00 30.12 246 PRO A O 1
ATOM 1853 N N . PRO A 1 247 ? 2.341 15.193 -7.860 1.00 37.34 247 PRO A N 1
ATOM 1854 C CA . PRO A 1 247 ? 2.662 14.011 -8.649 1.00 37.34 247 PRO A CA 1
ATOM 1855 C C . PRO A 1 247 ? 3.593 14.379 -9.814 1.00 37.34 247 PRO A C 1
ATOM 1857 O O . PRO A 1 247 ? 3.461 15.472 -10.379 1.00 37.34 247 PRO A O 1
ATOM 1860 N N . PRO A 1 248 ? 4.522 13.484 -10.198 1.00 39.09 248 PRO A N 1
ATOM 1861 C CA . PRO A 1 248 ? 5.441 13.751 -11.293 1.00 39.09 248 PRO A CA 1
ATOM 1862 C C . PRO A 1 248 ? 4.662 14.086 -12.567 1.00 39.09 248 PRO A C 1
ATOM 1864 O O . PRO A 1 248 ? 3.648 13.455 -12.876 1.00 39.09 248 PRO A O 1
ATOM 1867 N N . ALA A 1 249 ? 5.141 15.094 -13.298 1.00 34.56 249 ALA A N 1
ATOM 1868 C CA . ALA A 1 249 ? 4.523 15.519 -14.544 1.00 34.56 249 ALA A CA 1
ATOM 1869 C C . ALA A 1 249 ? 4.447 14.335 -15.528 1.00 34.56 249 ALA A C 1
ATOM 1871 O O . ALA A 1 249 ? 5.427 13.591 -15.656 1.00 34.56 249 ALA A O 1
ATOM 1872 N N . PRO A 1 250 ? 3.311 14.145 -16.223 1.00 42.34 250 PRO A N 1
ATOM 1873 C CA . PRO A 1 250 ? 3.184 13.067 -17.189 1.00 42.34 250 PRO A CA 1
ATOM 1874 C C . PRO A 1 250 ? 4.221 13.253 -18.297 1.00 42.34 250 PRO A C 1
ATOM 1876 O O . PRO A 1 250 ? 4.399 14.348 -18.835 1.00 42.34 250 PRO A O 1
ATOM 1879 N N . THR A 1 251 ? 4.910 12.173 -18.650 1.00 46.81 251 THR A N 1
ATOM 1880 C CA . THR A 1 251 ? 5.719 12.129 -19.865 1.00 46.81 251 THR A CA 1
ATOM 1881 C C . THR A 1 251 ? 4.746 12.183 -21.040 1.00 46.81 251 THR A C 1
ATOM 1883 O O . THR A 1 251 ? 3.893 11.310 -21.174 1.00 46.81 251 THR A O 1
ATOM 1886 N N . VAL A 1 252 ? 4.798 13.257 -21.831 1.00 41.84 252 VAL A N 1
ATOM 1887 C CA . VAL A 1 252 ? 3.882 13.463 -22.959 1.00 41.84 252 VAL A CA 1
ATOM 1888 C C . VAL A 1 252 ? 4.162 12.393 -24.012 1.00 41.84 252 VAL A C 1
ATOM 1890 O O . VAL A 1 252 ? 5.190 12.430 -24.683 1.00 41.84 252 VAL A O 1
ATOM 1893 N N . THR A 1 253 ? 3.250 11.436 -24.138 1.00 47.22 253 THR A N 1
ATOM 1894 C CA . THR A 1 253 ? 3.150 10.534 -25.284 1.00 47.22 253 THR A CA 1
ATOM 1895 C C . THR A 1 253 ? 2.105 11.100 -26.247 1.00 47.22 253 THR A C 1
ATOM 1897 O O . THR A 1 253 ? 1.069 11.604 -25.815 1.00 47.22 253 THR A O 1
ATOM 1900 N N . ASP A 1 254 ? 2.378 11.073 -27.553 1.00 47.25 254 ASP A N 1
ATOM 1901 C CA . ASP A 1 254 ? 1.401 11.482 -28.570 1.00 47.25 254 ASP A CA 1
ATOM 1902 C C . ASP A 1 254 ? 0.173 10.550 -28.522 1.00 47.25 254 ASP A C 1
ATOM 1904 O O . ASP A 1 254 ? 0.296 9.333 -28.672 1.00 47.25 254 ASP A O 1
ATOM 1908 N N . GLY A 1 255 ? -1.021 11.117 -28.310 1.00 57.62 255 GLY A N 1
ATOM 1909 C CA . GLY A 1 255 ? -2.301 10.401 -28.319 1.00 57.62 255 GLY A CA 1
ATOM 1910 C C . GLY A 1 255 ? -3.399 11.093 -27.499 1.00 57.62 255 GLY A C 1
ATOM 1911 O O . GLY A 1 255 ? -3.180 12.143 -26.899 1.00 57.62 255 GLY A O 1
ATOM 1912 N N . GLU A 1 256 ? -4.604 10.517 -27.474 1.00 65.69 256 GLU A N 1
ATOM 1913 C CA . GLU A 1 256 ? -5.756 11.092 -26.760 1.00 65.69 256 GLU A CA 1
ATOM 1914 C C . GLU A 1 256 ? -5.739 10.731 -25.263 1.00 65.69 256 GLU A C 1
ATOM 1916 O O . GLU A 1 256 ? -5.676 9.556 -24.887 1.00 65.69 256 GLU A O 1
ATOM 1921 N N . VAL A 1 257 ? -5.794 11.759 -24.410 1.00 66.12 257 VAL A N 1
ATOM 1922 C CA . VAL A 1 257 ? -5.903 11.648 -22.947 1.00 66.12 257 VAL A CA 1
ATOM 1923 C C . VAL A 1 257 ? -7.232 10.984 -22.582 1.00 66.12 257 VAL A C 1
ATOM 1925 O O . VAL A 1 257 ? -8.291 11.380 -23.068 1.00 66.12 257 VAL A O 1
ATOM 1928 N N . ARG A 1 258 ? -7.200 9.974 -21.706 1.00 74.81 258 ARG A N 1
ATOM 1929 C CA . ARG A 1 258 ? -8.396 9.217 -21.298 1.00 74.81 258 ARG A CA 1
ATOM 1930 C C . ARG A 1 258 ? -8.904 9.691 -19.945 1.00 74.81 258 ARG A C 1
ATOM 1932 O O . ARG A 1 258 ? -8.131 9.804 -19.000 1.00 74.81 258 ARG A O 1
ATOM 1939 N N . SER A 1 259 ? -10.211 9.916 -19.815 1.00 78.56 259 SER A N 1
ATOM 1940 C CA . SER A 1 259 ? -10.823 10.300 -18.538 1.00 78.56 259 SER A CA 1
ATOM 1941 C C . SER A 1 259 ? -11.402 9.089 -17.805 1.00 78.56 259 SER A C 1
ATOM 1943 O O . SER A 1 259 ? -12.187 8.303 -18.335 1.00 78.56 259 SER A O 1
ATOM 1945 N N . CYS A 1 260 ? -11.011 8.931 -16.543 1.00 78.56 260 CYS A N 1
ATOM 1946 C CA . CYS A 1 260 ? -11.572 7.923 -15.659 1.00 78.56 260 CYS A CA 1
ATOM 1947 C C . CYS A 1 260 ? -12.871 8.417 -15.010 1.00 78.56 260 CYS A C 1
ATOM 1949 O O . CYS A 1 260 ? -13.014 9.596 -14.688 1.00 78.56 260 CYS A O 1
ATOM 1951 N N . ARG A 1 261 ? -13.775 7.494 -14.657 1.00 75.00 261 ARG A N 1
ATOM 1952 C CA . ARG A 1 261 ? -14.978 7.791 -13.852 1.00 75.00 261 ARG A CA 1
ATOM 1953 C C . ARG A 1 261 ? -14.675 8.412 -12.479 1.00 75.00 261 ARG A C 1
ATOM 1955 O O . ARG A 1 261 ? -15.567 8.996 -11.877 1.00 75.00 261 ARG A O 1
ATOM 1962 N N . CYS A 1 262 ? -13.441 8.301 -11.976 1.00 71.06 262 CYS A N 1
ATOM 1963 C CA . CYS A 1 262 ? -12.993 8.979 -10.753 1.00 71.06 262 CYS A CA 1
ATOM 1964 C C . CYS A 1 262 ? -12.554 10.444 -10.974 1.00 71.06 262 CYS A C 1
ATOM 1966 O O . CYS A 1 262 ? -12.090 11.088 -10.033 1.00 71.06 262 CYS A O 1
ATOM 1968 N N . GLY A 1 263 ? -12.659 10.953 -12.208 1.00 75.06 263 GLY A N 1
ATOM 1969 C CA . GLY A 1 263 ? -12.283 12.312 -12.604 1.00 75.06 263 GLY A CA 1
ATOM 1970 C C . GLY A 1 263 ? -10.796 12.509 -12.912 1.00 75.06 263 GLY A C 1
ATOM 1971 O O . GLY A 1 263 ? -10.389 13.633 -13.177 1.00 75.06 263 GLY A O 1
ATOM 1972 N N . ARG A 1 264 ? -9.972 11.452 -12.863 1.00 78.06 264 ARG A N 1
ATOM 1973 C CA . ARG A 1 264 ? -8.544 11.516 -13.216 1.00 78.06 264 ARG A CA 1
ATOM 1974 C C . ARG A 1 264 ? -8.363 11.372 -14.726 1.00 78.06 264 ARG A C 1
ATOM 1976 O O . ARG A 1 264 ? -8.890 10.428 -15.314 1.00 78.06 264 ARG A O 1
ATOM 1983 N N . GLU A 1 265 ? -7.591 12.276 -15.314 1.00 78.81 265 GLU A N 1
ATOM 1984 C CA . GLU A 1 265 ? -7.068 12.149 -16.673 1.00 78.81 265 GLU A CA 1
ATOM 1985 C C . GLU A 1 265 ? -5.849 11.223 -16.674 1.00 78.81 265 GLU A C 1
ATOM 1987 O O . GLU A 1 265 ? -5.025 11.273 -15.763 1.00 78.81 265 GLU A O 1
ATOM 1992 N N . SER A 1 266 ? -5.768 10.337 -17.660 1.00 71.62 266 SER A N 1
ATOM 1993 C CA . SER A 1 266 ? -4.696 9.358 -17.817 1.00 71.62 266 SER A CA 1
ATOM 1994 C C . SER A 1 266 ? -4.032 9.517 -19.185 1.00 71.62 266 SER A C 1
ATOM 1996 O O . SER A 1 266 ? -4.733 9.819 -20.159 1.00 71.62 266 SER A O 1
ATOM 1998 N N . PRO A 1 267 ? -2.704 9.321 -19.274 1.00 70.38 267 PRO A N 1
ATOM 1999 C CA . PRO A 1 267 ? -1.982 9.419 -20.534 1.00 70.38 267 PRO A CA 1
ATOM 2000 C C . PRO A 1 267 ? -2.538 8.485 -21.623 1.00 70.38 267 PRO A C 1
ATOM 2002 O O . PRO A 1 267 ? -3.223 7.495 -21.332 1.00 70.38 267 PRO A O 1
ATOM 2005 N N . PRO A 1 268 ? -2.234 8.768 -22.897 1.00 65.50 268 PRO A N 1
ATOM 2006 C CA . PRO A 1 268 ? -2.570 7.873 -23.995 1.00 65.50 268 PRO A CA 1
ATOM 2007 C C . PRO A 1 268 ? -1.972 6.474 -23.800 1.00 65.50 268 PRO A C 1
ATOM 2009 O O . PRO A 1 268 ? -0.838 6.326 -23.355 1.00 65.50 268 PRO A O 1
ATOM 2012 N N . GLY A 1 269 ? -2.739 5.436 -24.149 1.00 66.44 269 GLY A N 1
ATOM 2013 C CA . GLY A 1 269 ? -2.311 4.033 -24.043 1.00 66.44 269 GLY A CA 1
ATOM 2014 C C . GLY A 1 269 ? -2.508 3.394 -22.663 1.00 66.44 269 GLY A C 1
ATOM 2015 O O . GLY A 1 269 ? -2.489 2.169 -22.559 1.00 66.44 269 GLY A O 1
ATOM 2016 N N . THR A 1 270 ? -2.794 4.176 -21.617 1.00 70.75 270 THR A N 1
ATOM 2017 C CA . THR A 1 270 ? -3.040 3.640 -20.276 1.00 70.75 270 THR A CA 1
ATOM 2018 C C . THR A 1 270 ? -4.318 2.793 -20.234 1.00 70.75 270 THR A C 1
ATOM 2020 O O . THR A 1 270 ? -5.416 3.257 -20.562 1.00 70.75 270 THR A O 1
ATOM 2023 N N . ARG A 1 271 ? -4.184 1.537 -19.787 1.00 76.50 271 ARG A N 1
ATOM 2024 C CA . ARG A 1 271 ? -5.307 0.597 -19.633 1.00 76.50 271 ARG A CA 1
ATOM 2025 C C . ARG A 1 271 ? -6.035 0.743 -18.299 1.00 76.50 271 ARG A C 1
ATOM 2027 O O . ARG A 1 271 ? -7.222 0.447 -18.226 1.00 76.50 271 ARG A O 1
ATOM 2034 N N . TYR A 1 272 ? -5.353 1.213 -17.256 1.00 79.06 272 TYR A N 1
ATOM 2035 C CA . TYR A 1 272 ? -5.907 1.350 -15.908 1.00 79.06 272 TYR A CA 1
ATOM 2036 C C . TYR A 1 272 ? -5.672 2.746 -15.346 1.00 79.06 272 TYR A C 1
ATOM 2038 O O . TYR A 1 272 ? -4.565 3.264 -15.392 1.00 79.06 272 TYR A O 1
ATOM 2046 N N . CYS A 1 273 ? -6.696 3.346 -14.746 1.00 77.81 273 CYS A N 1
ATOM 2047 C CA . CYS A 1 273 ? -6.543 4.640 -14.092 1.00 77.81 273 CYS A CA 1
ATOM 2048 C C . CYS A 1 273 ? -5.514 4.578 -12.952 1.00 77.81 273 CYS A C 1
ATOM 2050 O O . CYS A 1 273 ? -5.706 3.838 -11.988 1.00 77.81 273 CYS A O 1
ATOM 2052 N N . GLU A 1 274 ? -4.501 5.441 -12.998 1.00 74.38 274 GLU A N 1
ATOM 2053 C CA . GLU A 1 274 ? -3.451 5.551 -11.971 1.00 74.38 274 GLU A CA 1
ATOM 2054 C C . GLU A 1 274 ? -3.970 5.908 -10.571 1.00 74.38 274 GLU A C 1
ATOM 2056 O O . GLU A 1 274 ? -3.350 5.571 -9.571 1.00 74.38 274 GLU A O 1
ATOM 2061 N N . ARG A 1 275 ? -5.143 6.544 -10.474 1.00 73.62 275 ARG A N 1
ATOM 2062 C CA . ARG A 1 275 ? -5.741 6.895 -9.180 1.00 73.62 275 ARG A CA 1
ATOM 2063 C C . ARG A 1 275 ? -6.552 5.755 -8.576 1.00 73.62 275 ARG A C 1
ATOM 2065 O O . ARG A 1 275 ? -6.457 5.513 -7.382 1.00 73.62 275 ARG A O 1
ATOM 2072 N N . CYS A 1 276 ? -7.404 5.104 -9.370 1.00 72.88 276 CYS A N 1
ATOM 2073 C CA . CYS A 1 276 ? -8.425 4.189 -8.841 1.00 72.88 276 CYS A CA 1
ATOM 2074 C C . CYS A 1 276 ? -8.387 2.764 -9.409 1.00 72.88 276 CYS A C 1
ATOM 2076 O O . CYS A 1 276 ? -9.201 1.925 -9.019 1.00 72.88 276 CYS A O 1
ATOM 2078 N N . GLY A 1 277 ? -7.509 2.492 -10.374 1.00 69.94 277 GLY A N 1
ATOM 2079 C CA . GLY A 1 277 ? -7.314 1.172 -10.981 1.00 69.94 277 GLY A CA 1
ATOM 2080 C C . GLY A 1 277 ? -8.485 0.674 -11.826 1.00 69.94 277 GLY A C 1
ATOM 2081 O O . GLY A 1 277 ? -8.545 -0.511 -12.139 1.00 69.94 277 GLY A O 1
ATOM 2082 N N . ALA A 1 278 ? -9.447 1.539 -12.165 1.00 77.38 278 ALA A N 1
ATOM 2083 C CA . ALA A 1 278 ? -10.523 1.178 -13.085 1.00 77.38 278 ALA A CA 1
ATOM 2084 C C . ALA A 1 278 ? -9.950 0.986 -14.493 1.00 77.38 278 ALA A C 1
ATOM 2086 O O . ALA A 1 278 ? -9.108 1.779 -14.914 1.00 77.38 278 ALA A O 1
ATOM 2087 N N . GLU A 1 279 ? -10.415 -0.040 -15.205 1.00 79.38 279 GLU A N 1
ATOM 2088 C CA . GLU A 1 279 ? -10.076 -0.222 -16.616 1.00 79.38 279 GLU A CA 1
ATOM 2089 C C . GLU A 1 279 ? -10.658 0.941 -17.434 1.00 79.38 279 GLU A C 1
ATOM 2091 O O . GLU A 1 279 ? -11.824 1.314 -17.273 1.00 79.38 279 GLU A O 1
ATOM 2096 N N . LEU A 1 280 ? -9.810 1.561 -18.250 1.00 77.50 280 LEU A N 1
ATOM 2097 C CA . LEU A 1 280 ? -10.155 2.636 -19.168 1.00 77.50 280 LEU A CA 1
ATOM 2098 C C . LEU A 1 280 ? -10.446 1.977 -20.517 1.00 77.50 280 LEU A C 1
ATOM 2100 O O . LEU A 1 280 ? -9.512 1.520 -21.179 1.00 77.50 280 LEU A O 1
ATOM 2104 N N . ASP A 1 281 ? -11.731 1.876 -20.873 1.00 64.69 281 ASP A N 1
ATOM 2105 C CA . ASP A 1 281 ? -12.203 1.174 -22.073 1.00 64.69 281 ASP A CA 1
ATOM 2106 C C . ASP A 1 281 ? -11.345 1.490 -23.312 1.00 64.69 281 ASP A C 1
ATOM 2108 O O . ASP A 1 281 ? -10.971 2.634 -23.588 1.00 64.69 281 ASP A O 1
ATOM 2112 N N . VAL A 1 282 ? -11.038 0.438 -24.071 1.00 50.44 282 VAL A N 1
ATOM 2113 C CA . VAL A 1 282 ? -10.409 0.529 -25.392 1.00 50.44 282 VAL A CA 1
ATOM 2114 C C . VAL A 1 282 ? -11.405 1.237 -26.319 1.00 50.44 282 VAL A C 1
ATOM 2116 O O . VAL A 1 282 ? -12.570 0.830 -26.323 1.00 50.44 282 VAL A O 1
ATOM 2119 N N . PRO A 1 283 ? -11.024 2.254 -27.117 1.00 41.25 283 PRO A N 1
ATOM 2120 C CA . PRO A 1 283 ? -11.923 2.743 -28.152 1.00 41.25 283 PRO A CA 1
ATOM 2121 C C . PRO A 1 283 ? -12.278 1.557 -29.054 1.00 41.25 283 PRO A C 1
ATOM 2123 O O . PRO A 1 283 ? -11.409 0.955 -29.689 1.00 41.25 283 PRO A O 1
ATOM 2126 N N . GLY A 1 284 ? -13.556 1.169 -29.037 1.00 33.78 284 GLY A N 1
ATOM 2127 C CA . GLY A 1 284 ? -14.088 0.170 -29.953 1.00 33.78 284 GLY A CA 1
ATOM 2128 C C . GLY A 1 284 ? -13.828 0.604 -31.399 1.00 33.78 284 GLY A C 1
ATOM 2129 O O . GLY A 1 284 ? -13.698 1.804 -31.658 1.00 33.78 284 GLY A O 1
ATOM 2130 N N . PRO A 1 285 ? -13.729 -0.344 -32.348 1.00 32.03 285 PRO A N 1
ATOM 2131 C CA . PRO A 1 285 ? -13.442 -0.012 -33.734 1.00 32.03 285 PRO A CA 1
ATOM 2132 C C . PRO A 1 285 ? -14.469 0.999 -34.240 1.00 32.03 285 PRO A C 1
ATOM 2134 O O . PRO A 1 285 ? -15.680 0.781 -34.138 1.00 32.03 285 PRO A O 1
ATOM 2137 N N . VAL A 1 286 ? -13.956 2.113 -34.764 1.00 37.50 286 VAL A N 1
ATOM 2138 C CA . VAL A 1 286 ? -14.745 3.163 -35.401 1.00 37.50 286 VAL A CA 1
ATOM 2139 C C . VAL A 1 286 ? -15.547 2.495 -36.514 1.00 37.50 286 VAL A C 1
ATOM 2141 O O . VAL A 1 286 ? -14.990 2.022 -37.504 1.00 37.50 286 VAL A O 1
ATOM 2144 N N . SER A 1 287 ? -16.852 2.353 -36.300 1.00 34.62 287 SER A N 1
ATOM 2145 C CA 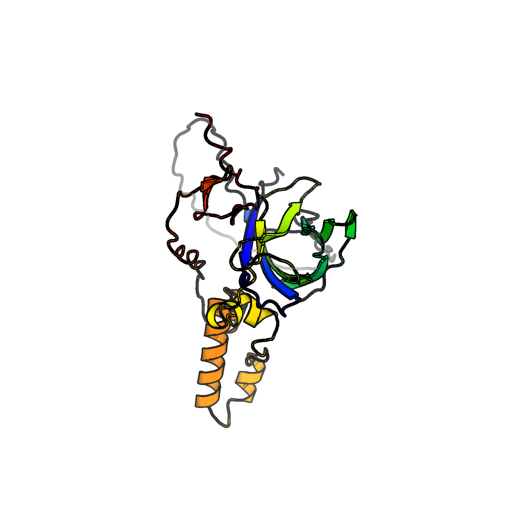. SER A 1 287 ? -17.744 1.810 -37.313 1.00 34.62 287 SER A CA 1
ATOM 2146 C C . SER A 1 287 ? -18.030 2.913 -38.326 1.00 34.62 287 SER A C 1
ATOM 2148 O O . SER A 1 287 ? -18.745 3.848 -37.995 1.00 34.62 287 SER A O 1
ATOM 2150 N N . THR A 1 288 ? -17.419 2.737 -39.502 1.00 40.28 288 THR A N 1
ATOM 2151 C CA . THR A 1 288 ? -17.707 3.260 -40.859 1.00 40.28 288 THR A CA 1
ATOM 2152 C C . THR A 1 288 ? -18.212 4.691 -41.011 1.00 40.28 288 THR A C 1
ATOM 2154 O O . THR A 1 288 ? -19.374 4.964 -40.646 1.00 40.28 288 THR A O 1
#

pLDDT: mean 71.08, std 22.22, range [28.75, 97.94]